Protein AF-X6DHF6-F1 (afdb_monomer_lite)

Secondary structure (DSSP, 8-state):
----PPP-----------------PPPEEEEEEES-GGGSPTTHHHHHHHHHHHHSTTEEEEEEE-TT-S-S-HHHHHHHHHHHH-BGGGTBEEE-----TTSTHHIIIIIHHHHHHTT--SEETTEE-TTSHHHHHHHHHHHHHHHTT-BPS-TTT--HHHHHHHHHTTSEEE----GGGHHHHHHH-TT------PPP--TT--SPPEEE---------TT-S-HHHHHHHHHHHHSHHHHHHHHHHHT---SSTT---THHHH-HHHHHHHHHHHHSEEE-TTTT-TTHHHHHHHHHHHHHHHHTTSS-HHHHHHHHHHHHTTT-

Structure (mmCIF, N/CA/C/O backbone):
data_AF-X6DHF6-F1
#
_entry.id   AF-X6DHF6-F1
#
loop_
_atom_site.group_PDB
_atom_site.id
_atom_site.type_symbol
_atom_site.label_atom_id
_atom_site.label_alt_id
_atom_site.label_comp_id
_atom_site.label_asym_id
_atom_site.label_entity_id
_atom_site.label_seq_id
_atom_site.pdbx_PDB_ins_code
_atom_site.Cartn_x
_atom_site.Cartn_y
_atom_site.Cartn_z
_atom_site.occupancy
_atom_site.B_iso_or_equiv
_atom_site.auth_seq_id
_atom_site.auth_comp_id
_atom_site.auth_asym_id
_atom_site.auth_atom_id
_atom_site.pdbx_PDB_model_num
ATOM 1 N N . MET A 1 1 ? -30.923 -8.246 15.933 1.00 28.72 1 MET A N 1
ATOM 2 C CA . MET A 1 1 ? -31.623 -7.415 16.933 1.00 28.72 1 MET A CA 1
ATOM 3 C C . MET A 1 1 ? -30.832 -7.512 18.223 1.00 28.72 1 MET A C 1
ATOM 5 O O . MET A 1 1 ? -30.847 -8.551 18.868 1.00 28.72 1 MET A O 1
ATOM 9 N N . THR A 1 2 ? -30.045 -6.488 18.530 1.00 22.44 2 THR A N 1
ATOM 10 C CA . THR A 1 2 ? -29.157 -6.488 19.696 1.00 22.44 2 THR A CA 1
ATOM 11 C C . THR A 1 2 ? -29.165 -5.074 20.250 1.00 22.44 2 THR A C 1
ATOM 13 O O . THR A 1 2 ? -28.447 -4.207 19.767 1.00 22.44 2 THR A O 1
ATOM 16 N N . PHE A 1 3 ? -30.026 -4.826 21.233 1.00 25.19 3 PHE A N 1
ATOM 17 C CA . PHE A 1 3 ? -29.983 -3.599 22.018 1.00 25.19 3 PHE A CA 1
ATOM 18 C C . PHE A 1 3 ? -28.955 -3.802 23.130 1.00 25.19 3 PHE A C 1
ATOM 20 O O . PHE A 1 3 ? -29.113 -4.683 23.975 1.00 25.19 3 PHE A O 1
ATOM 27 N N . ARG A 1 4 ? -27.870 -3.022 23.120 1.00 28.45 4 ARG A N 1
ATOM 28 C CA . ARG A 1 4 ? -26.942 -2.950 24.254 1.00 28.45 4 ARG A CA 1
ATOM 29 C C . ARG A 1 4 ? -27.304 -1.735 25.097 1.00 28.45 4 ARG A C 1
ATOM 31 O O . ARG A 1 4 ? -26.947 -0.617 24.754 1.00 28.45 4 ARG A O 1
ATOM 38 N N . ILE A 1 5 ? -27.977 -1.985 26.215 1.00 32.28 5 ILE A N 1
ATOM 39 C CA . ILE A 1 5 ? -28.115 -1.037 27.323 1.00 32.28 5 ILE A CA 1
ATOM 40 C C . ILE A 1 5 ? -27.066 -1.435 28.372 1.00 32.28 5 ILE A C 1
ATOM 42 O O . ILE A 1 5 ? -26.983 -2.607 28.744 1.00 32.28 5 ILE A O 1
ATOM 46 N N . ARG A 1 6 ? -26.232 -0.489 28.824 1.00 31.59 6 ARG A N 1
ATOM 47 C CA . ARG A 1 6 ? -25.371 -0.678 30.009 1.00 31.59 6 ARG A CA 1
ATOM 48 C C . ARG A 1 6 ? -26.156 -0.310 31.282 1.00 31.59 6 ARG A C 1
ATOM 50 O O . ARG A 1 6 ? -27.032 0.545 31.211 1.00 31.59 6 ARG A O 1
ATOM 57 N N . PRO A 1 7 ? -25.904 -0.987 32.415 1.00 33.78 7 PRO A N 1
ATOM 58 C CA . PRO A 1 7 ? -26.937 -1.283 33.401 1.00 33.78 7 PRO A CA 1
ATOM 59 C C . PRO A 1 7 ? -27.062 -0.218 34.493 1.00 33.78 7 PRO A C 1
ATOM 61 O O . PRO A 1 7 ? -26.063 0.292 34.991 1.00 33.78 7 PRO A O 1
ATOM 64 N N . ALA A 1 8 ? -28.287 -0.022 34.973 1.00 32.06 8 ALA A N 1
ATOM 65 C CA . ALA A 1 8 ? -28.546 0.252 36.379 1.00 32.06 8 ALA A CA 1
ATOM 66 C C . ALA A 1 8 ? -29.714 -0.641 36.817 1.00 32.06 8 ALA A C 1
ATOM 68 O O . ALA A 1 8 ? -30.762 -0.684 36.174 1.00 32.06 8 ALA A O 1
ATOM 69 N N . MET A 1 9 ? -29.489 -1.427 37.868 1.00 33.78 9 MET A N 1
ATOM 70 C CA . MET A 1 9 ? -30.502 -2.267 38.499 1.00 33.78 9 MET A CA 1
ATOM 71 C C . MET A 1 9 ? -31.688 -1.420 38.974 1.00 33.78 9 MET A C 1
ATOM 73 O O . MET A 1 9 ? -31.488 -0.556 39.820 1.00 33.78 9 MET A O 1
ATOM 77 N N . LEU A 1 10 ? -32.911 -1.764 38.562 1.00 28.22 10 LEU A N 1
ATOM 78 C CA . LEU A 1 10 ? -34.018 -1.986 39.499 1.00 28.22 10 LEU A CA 1
ATOM 79 C C . LEU A 1 10 ? -35.179 -2.721 38.816 1.00 28.22 10 LEU A C 1
ATOM 81 O O . LEU A 1 10 ? -35.594 -2.395 37.709 1.00 28.22 10 LEU A O 1
ATOM 85 N N . LYS A 1 11 ? -35.686 -3.747 39.503 1.00 31.69 11 LYS A N 1
ATOM 86 C CA . LYS A 1 11 ? -36.910 -4.480 39.166 1.00 31.69 11 LYS A CA 1
ATOM 87 C C . LYS A 1 11 ? -38.127 -3.582 39.425 1.00 31.69 11 LYS A C 1
ATOM 89 O O . LYS A 1 11 ? -38.138 -2.925 40.458 1.00 31.69 11 LYS A O 1
ATOM 94 N N . ILE A 1 12 ? -39.149 -3.646 38.564 1.00 30.19 12 ILE A N 1
ATOM 95 C CA . ILE A 1 12 ? -40.587 -3.846 38.873 1.00 30.19 12 ILE A CA 1
ATOM 96 C C . ILE A 1 12 ? -41.404 -3.654 37.583 1.00 30.19 12 ILE A C 1
ATOM 98 O O . ILE A 1 12 ? -41.144 -2.757 36.786 1.00 30.19 12 ILE A O 1
ATOM 102 N N . ALA A 1 13 ? -42.383 -4.536 37.387 1.00 30.22 13 ALA A N 1
ATOM 103 C CA . ALA A 1 13 ? -43.373 -4.485 36.322 1.00 30.22 13 ALA A CA 1
ATOM 104 C C . ALA A 1 13 ? -44.681 -3.814 36.794 1.00 30.22 13 ALA A C 1
ATOM 106 O O . ALA A 1 13 ? -45.085 -4.002 37.938 1.00 30.22 13 ALA A O 1
ATOM 107 N N . ALA A 1 14 ? -45.353 -3.175 35.828 1.00 28.00 14 ALA A N 1
ATOM 108 C CA . ALA A 1 14 ? -46.786 -2.862 35.709 1.00 28.00 14 ALA A CA 1
ATOM 109 C C . ALA A 1 14 ? -47.406 -1.598 36.373 1.00 28.00 14 ALA A C 1
ATOM 111 O O . ALA A 1 14 ? -47.419 -1.433 37.584 1.00 28.00 14 ALA A O 1
ATOM 112 N N . ALA A 1 15 ? -48.067 -0.834 35.482 1.00 28.59 15 ALA A N 1
ATOM 113 C CA . ALA A 1 15 ? -49.323 -0.065 35.591 1.00 28.59 15 ALA A CA 1
ATOM 114 C C . ALA A 1 15 ? -49.400 1.289 36.351 1.00 28.59 15 ALA A C 1
ATOM 116 O O . ALA A 1 15 ? -49.559 1.346 37.561 1.00 28.59 15 ALA A O 1
ATOM 117 N N . ALA A 1 16 ? -49.422 2.362 35.541 1.00 31.27 16 ALA A N 1
ATOM 118 C CA . ALA A 1 16 ? -50.308 3.547 35.529 1.00 31.27 16 ALA A CA 1
ATOM 119 C C . ALA A 1 16 ? -50.762 4.237 36.845 1.00 31.27 16 ALA A C 1
ATOM 121 O O . ALA A 1 16 ? -51.565 3.687 37.587 1.00 31.27 16 ALA A O 1
ATOM 122 N N . TRP A 1 17 ? -50.401 5.518 37.029 1.00 30.48 17 TRP A N 1
ATOM 123 C CA . TRP A 1 17 ? -51.245 6.739 36.917 1.00 30.48 17 TRP A CA 1
ATOM 124 C C . TRP A 1 17 ? -50.411 7.986 37.307 1.00 30.48 17 TRP A C 1
ATOM 126 O O . TRP A 1 17 ? -49.418 7.881 38.019 1.00 30.48 17 TRP A O 1
ATOM 136 N N . LEU A 1 18 ? -50.788 9.150 36.764 1.00 43.41 18 LEU A N 1
ATOM 137 C CA . LEU A 1 18 ? -50.068 10.436 36.772 1.00 43.41 18 LEU A CA 1
ATOM 138 C C . LEU A 1 18 ? -49.684 10.984 38.163 1.00 43.41 18 LEU A C 1
ATOM 140 O O . LEU A 1 18 ? -50.512 10.955 39.067 1.00 43.41 18 LEU A O 1
ATOM 144 N N . LEU A 1 19 ? -48.530 11.666 38.253 1.00 32.69 19 LEU A N 1
ATOM 145 C CA . LEU A 1 19 ? -48.385 13.044 38.774 1.00 32.69 19 LEU A CA 1
ATOM 146 C C . LEU A 1 19 ? -46.947 13.560 38.573 1.00 32.69 19 LEU A C 1
ATOM 148 O O . LEU A 1 19 ? -45.988 12.798 38.574 1.00 32.69 19 LEU A O 1
ATOM 152 N N . GLY A 1 20 ? -46.841 14.862 38.308 1.00 37.84 20 GLY A N 1
ATOM 153 C CA . GLY A 1 20 ? -45.706 15.512 37.658 1.00 37.84 20 GLY A CA 1
ATOM 154 C C . GLY A 1 20 ? -44.376 15.533 38.414 1.00 37.84 20 GLY A C 1
ATOM 155 O O . GLY A 1 20 ? -44.318 15.650 39.632 1.00 37.84 20 GLY A O 1
ATOM 156 N N . ALA A 1 21 ? -43.303 15.555 37.626 1.00 33.94 21 ALA A N 1
ATOM 157 C CA . ALA A 1 21 ? -42.060 16.239 37.948 1.00 33.94 21 ALA A CA 1
ATOM 158 C C . ALA A 1 21 ? -41.386 16.635 36.626 1.00 33.94 21 ALA A C 1
ATOM 160 O O . ALA A 1 21 ? -40.940 15.791 35.852 1.00 33.94 21 ALA A O 1
ATOM 161 N N . THR A 1 22 ? -41.369 17.934 36.345 1.00 43.66 22 THR A N 1
ATOM 162 C CA . THR A 1 22 ? -40.642 18.549 35.235 1.00 43.66 22 THR A CA 1
ATOM 163 C C . THR A 1 22 ? -39.139 18.425 35.477 1.00 43.66 22 THR A C 1
ATOM 165 O O . THR A 1 22 ? -38.560 19.216 36.221 1.00 43.66 22 THR A O 1
ATOM 168 N N . GLY A 1 23 ? -38.506 17.435 34.854 1.00 40.59 23 GLY A N 1
ATOM 169 C CA . GLY A 1 23 ? -37.070 17.433 34.601 1.00 40.59 23 GLY A CA 1
ATOM 170 C C . GLY A 1 23 ? -36.851 17.787 33.138 1.00 40.59 23 GLY A C 1
ATOM 171 O O . GLY A 1 23 ? -37.347 17.077 32.267 1.00 40.59 23 GLY A O 1
ATOM 172 N N . ALA A 1 24 ? -36.152 18.885 32.855 1.00 44.66 24 ALA A N 1
ATOM 173 C CA . ALA A 1 24 ? -35.671 19.165 31.508 1.00 44.66 24 ALA A CA 1
ATOM 174 C C . ALA A 1 24 ? -34.702 18.039 31.109 1.00 44.66 24 ALA A C 1
ATOM 176 O O . ALA A 1 24 ? -33.562 18.002 31.572 1.00 44.66 24 ALA A O 1
ATOM 177 N N . MET A 1 25 ? -35.186 17.074 30.324 1.00 48.81 25 MET A N 1
ATOM 178 C CA . MET A 1 25 ? -34.340 16.062 29.701 1.00 48.81 25 MET A CA 1
ATOM 179 C C . MET A 1 25 ? -33.514 16.762 28.626 1.00 48.81 25 MET A C 1
ATOM 181 O O . MET A 1 25 ? -34.070 17.438 27.766 1.00 48.81 25 MET A O 1
ATOM 185 N N . ALA A 1 26 ? -32.190 16.656 28.714 1.00 59.97 26 ALA A N 1
ATOM 186 C CA . ALA A 1 26 ? -31.305 17.135 27.663 1.00 59.97 26 ALA A CA 1
ATOM 187 C C . ALA A 1 26 ? -31.652 16.420 26.347 1.00 59.97 26 ALA A C 1
ATOM 189 O O . ALA A 1 26 ? -31.814 15.195 26.345 1.00 59.97 26 ALA A O 1
ATOM 190 N N . ASP A 1 27 ? -31.763 17.179 25.254 1.00 74.88 27 ASP A N 1
ATOM 191 C CA . ASP A 1 27 ? -32.099 16.633 23.939 1.00 74.88 27 ASP A CA 1
ATOM 192 C C . ASP A 1 27 ? -31.136 15.491 23.576 1.00 74.88 27 ASP A C 1
ATOM 194 O O . ASP A 1 27 ? -29.923 15.676 23.458 1.00 74.88 27 ASP A O 1
ATOM 198 N N . THR A 1 28 ? -31.678 14.284 23.432 1.00 77.25 28 THR A N 1
ATOM 199 C CA . THR A 1 28 ? -30.925 13.061 23.148 1.00 77.25 28 THR A CA 1
ATOM 200 C C . THR A 1 28 ? -31.170 12.650 21.705 1.00 77.25 28 THR A C 1
ATOM 202 O O . THR A 1 28 ? -32.296 12.345 21.319 1.00 77.25 28 THR A O 1
ATOM 205 N N . THR A 1 29 ? -30.113 12.606 20.895 1.00 79.06 29 THR A N 1
ATOM 206 C CA . THR A 1 29 ? -30.202 12.122 19.510 1.00 79.06 29 THR A CA 1
ATOM 207 C C . THR A 1 29 ? -29.731 10.675 19.429 1.00 79.06 29 THR A C 1
ATOM 209 O O . THR A 1 29 ? -28.601 10.356 19.795 1.00 79.06 29 THR A O 1
A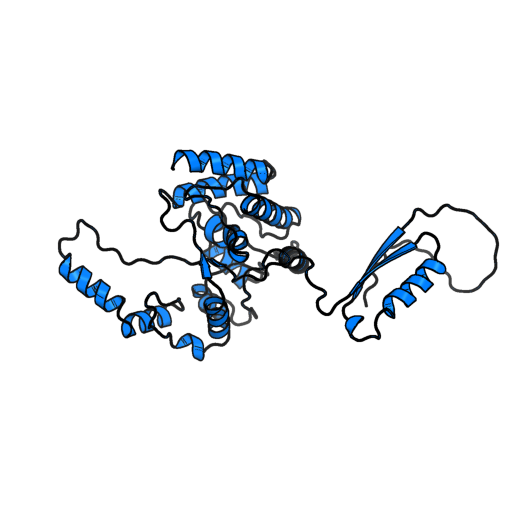TOM 212 N N . LEU A 1 30 ? -30.607 9.797 18.952 1.00 63.97 30 LEU A N 1
ATOM 213 C CA . LEU A 1 30 ? -30.350 8.389 18.699 1.00 63.97 30 LEU A CA 1
ATOM 214 C C . LEU A 1 30 ? -30.120 8.177 17.207 1.00 63.97 30 LEU A C 1
ATOM 216 O O . LEU A 1 30 ? -30.859 8.683 16.367 1.00 63.97 30 LEU A O 1
ATOM 220 N N . GLU A 1 31 ? -29.114 7.382 16.872 1.00 64.69 31 GLU A N 1
ATOM 221 C CA . GLU A 1 31 ? -28.889 6.951 15.501 1.00 64.69 31 GLU A CA 1
ATOM 222 C C . GLU A 1 31 ? -29.430 5.533 15.310 1.00 64.69 31 GLU A C 1
ATOM 224 O O . GLU A 1 31 ? -29.041 4.608 16.029 1.00 64.69 31 GLU A O 1
ATOM 229 N N . PHE A 1 32 ? -30.311 5.353 14.326 1.00 69.81 32 PHE A N 1
ATOM 230 C CA . PHE A 1 32 ? -30.898 4.058 14.004 1.00 69.81 32 PHE A CA 1
ATOM 231 C C . PHE A 1 32 ? -30.526 3.644 12.576 1.00 69.81 32 PHE A C 1
ATOM 233 O O . PHE A 1 32 ? -31.062 4.157 11.595 1.00 69.81 32 PHE A O 1
ATOM 240 N N . THR A 1 33 ? -29.574 2.710 12.477 1.00 61.25 33 THR A N 1
ATOM 241 C CA . THR A 1 33 ? -29.076 2.164 11.204 1.00 61.25 33 THR A CA 1
ATOM 242 C C . THR A 1 33 ? -29.749 0.835 10.875 1.00 61.25 33 THR A C 1
ATOM 244 O O . THR A 1 33 ? -29.726 -0.093 11.690 1.00 61.25 33 THR A O 1
ATOM 247 N N . GLN A 1 34 ? -30.297 0.718 9.665 1.00 64.31 34 GLN A N 1
ATOM 248 C CA . GLN A 1 34 ? -30.952 -0.498 9.180 1.00 64.31 34 GLN A CA 1
ATOM 249 C C . GLN A 1 34 ? -30.878 -0.612 7.638 1.00 64.31 34 GLN A C 1
ATOM 251 O O . GLN A 1 34 ? -30.541 0.355 6.961 1.00 64.31 34 GLN A O 1
ATOM 256 N N . TRP A 1 35 ? -31.142 -1.798 7.071 1.00 56.12 35 TRP A N 1
ATOM 257 C CA . TRP A 1 35 ? -30.927 -2.094 5.636 1.00 56.12 35 TRP A CA 1
ATOM 258 C C . TRP A 1 35 ? -32.203 -2.376 4.818 1.00 56.12 35 TRP A C 1
ATOM 260 O O . TRP A 1 35 ? -32.119 -2.561 3.609 1.00 56.12 35 TRP A O 1
ATOM 270 N N . TRP A 1 36 ? -33.369 -2.443 5.458 1.00 64.62 36 TRP A N 1
ATOM 271 C CA . TRP A 1 36 ? -34.632 -2.937 4.896 1.00 64.62 36 TRP A CA 1
ATOM 272 C C . TRP A 1 36 ? -35.655 -1.837 4.558 1.00 64.62 36 TRP A C 1
ATOM 274 O O . TRP A 1 36 ? -36.633 -2.124 3.882 1.00 64.62 36 TRP A O 1
ATOM 284 N N . GLU A 1 37 ? -35.449 -0.570 4.944 1.00 70.81 37 GLU A N 1
ATOM 285 C CA . GLU A 1 37 ? -36.335 0.540 4.513 1.00 70.81 37 GLU A CA 1
ATOM 286 C C . GLU A 1 37 ? -36.529 0.643 2.990 1.00 70.81 37 GLU A C 1
ATOM 288 O O . GLU A 1 37 ? -37.658 0.919 2.592 1.00 70.81 37 GLU A O 1
ATOM 293 N N . PRO A 1 38 ? -35.527 0.391 2.118 1.00 64.06 38 PRO A N 1
ATOM 294 C CA . PRO A 1 38 ? -35.753 0.391 0.668 1.00 64.06 38 PRO A CA 1
ATOM 295 C C . PRO A 1 38 ? -36.761 -0.655 0.178 1.00 64.06 38 PRO A C 1
ATOM 297 O O . PRO A 1 38 ? -37.242 -0.549 -0.946 1.00 64.06 38 PRO A O 1
ATOM 300 N N . GLU A 1 39 ? -37.062 -1.670 0.993 1.00 65.38 39 GLU A N 1
ATOM 301 C CA . GLU A 1 39 ? -38.072 -2.695 0.706 1.00 65.38 39 GLU A CA 1
ATOM 302 C C . GLU A 1 39 ? -39.486 -2.259 1.139 1.00 65.38 39 GLU A C 1
ATOM 304 O O . GLU A 1 39 ? -40.467 -2.945 0.848 1.00 65.38 39 GLU A O 1
ATOM 309 N N . LEU A 1 40 ? -39.615 -1.117 1.825 1.00 69.62 40 LEU A N 1
ATOM 310 C CA . LEU A 1 40 ? -40.883 -0.540 2.267 1.00 69.62 40 LEU A CA 1
ATOM 311 C C . LEU A 1 40 ? -41.372 0.551 1.300 1.00 69.62 40 LEU A C 1
ATOM 313 O O . LEU A 1 40 ? -40.579 1.141 0.563 1.00 69.62 40 LEU A O 1
ATOM 317 N N . PRO A 1 41 ? -42.668 0.914 1.343 1.00 85.19 41 PRO A N 1
ATOM 318 C CA . PRO A 1 41 ? -43.145 2.125 0.684 1.00 85.19 41 PRO A CA 1
ATOM 319 C C . PRO A 1 41 ? -42.374 3.361 1.174 1.00 85.19 41 PRO A C 1
ATOM 321 O O . PRO A 1 41 ? -42.149 3.525 2.378 1.00 85.19 41 PRO A O 1
ATOM 324 N N . ALA A 1 42 ? -41.988 4.237 0.243 1.00 75.50 42 ALA A N 1
ATOM 325 C CA . ALA A 1 42 ? -41.163 5.410 0.525 1.00 75.50 42 ALA A CA 1
ATOM 326 C C . ALA A 1 42 ? -41.722 6.256 1.686 1.00 75.50 42 ALA A C 1
ATOM 328 O O . ALA A 1 42 ? -42.906 6.587 1.709 1.00 75.50 42 ALA A O 1
ATOM 329 N N . GLY A 1 43 ? -40.861 6.604 2.649 1.00 78.88 43 GLY A N 1
ATOM 330 C CA . GLY A 1 43 ? -41.211 7.438 3.804 1.00 78.88 43 GLY A CA 1
ATOM 331 C C . GLY A 1 43 ? -41.872 6.703 4.976 1.00 78.88 43 GLY A C 1
ATOM 332 O O . GLY A 1 43 ? -42.057 7.309 6.029 1.00 78.88 43 GLY A O 1
ATOM 333 N N . SER A 1 44 ? -42.178 5.405 4.847 1.00 84.56 44 SER A N 1
ATOM 334 C CA . SER A 1 44 ? -42.851 4.643 5.913 1.00 84.56 44 SER A CA 1
ATOM 335 C C . SER A 1 44 ? -42.035 4.589 7.205 1.00 84.56 44 SER A C 1
ATOM 337 O O . SER A 1 44 ? -42.589 4.763 8.287 1.00 84.56 44 SER A O 1
ATOM 339 N N . LEU A 1 45 ? -40.715 4.373 7.121 1.00 82.19 45 LEU A N 1
ATOM 340 C CA . LEU A 1 45 ? -39.885 4.256 8.322 1.00 82.19 45 LEU A CA 1
ATOM 341 C C . LEU A 1 45 ? -39.677 5.612 9.008 1.00 82.19 45 LEU A C 1
ATOM 343 O O . LEU A 1 45 ? -39.689 5.678 10.237 1.00 82.19 45 LEU A O 1
ATOM 347 N N . ARG A 1 46 ? -39.557 6.696 8.229 1.00 90.81 46 ARG A N 1
ATOM 348 C CA . ARG A 1 46 ? -39.512 8.069 8.756 1.00 90.81 46 ARG A CA 1
ATOM 349 C C . ARG A 1 46 ? -40.780 8.425 9.517 1.00 90.81 46 ARG A C 1
ATOM 351 O O . ARG A 1 46 ? -40.665 8.883 10.646 1.00 90.81 46 ARG A O 1
ATOM 358 N N . ALA A 1 47 ? -41.953 8.114 8.968 1.00 88.56 47 ALA A N 1
ATOM 359 C CA . ALA A 1 47 ? -43.223 8.354 9.651 1.00 88.56 47 ALA A CA 1
ATOM 360 C C . ALA A 1 47 ? -43.298 7.635 11.013 1.00 88.56 47 ALA A C 1
ATOM 362 O O . ALA A 1 47 ? -43.672 8.241 12.011 1.00 88.56 47 ALA A O 1
ATOM 363 N N . ILE A 1 48 ? -42.846 6.377 11.087 1.00 89.62 48 ILE A N 1
ATOM 364 C CA . ILE A 1 48 ? -42.806 5.624 12.355 1.00 89.62 48 ILE A CA 1
ATOM 365 C C . ILE A 1 48 ? -41.867 6.295 13.373 1.00 89.62 48 ILE A C 1
ATOM 367 O O . ILE A 1 48 ? -42.161 6.317 14.569 1.00 89.62 48 ILE A O 1
ATOM 371 N N . MET A 1 49 ? -40.727 6.835 12.930 1.00 92.00 49 MET A N 1
ATOM 372 C CA . MET A 1 49 ? -39.822 7.560 13.826 1.00 92.00 49 MET A CA 1
ATOM 373 C C . MET A 1 49 ? -40.384 8.920 14.241 1.00 92.00 49 MET A C 1
ATOM 375 O O . MET A 1 49 ? -40.164 9.330 15.374 1.00 92.00 49 MET A O 1
ATOM 379 N N . ASP A 1 50 ? -41.128 9.602 13.373 1.00 90.75 50 ASP A N 1
ATOM 380 C CA . ASP A 1 50 ? -41.789 10.866 13.709 1.00 90.75 50 ASP A CA 1
ATOM 381 C C . ASP A 1 50 ? -42.852 10.664 14.794 1.00 90.75 50 ASP A C 1
ATOM 383 O O . ASP A 1 50 ? -42.882 11.419 15.767 1.00 90.75 50 ASP A O 1
ATOM 387 N N . ASP A 1 51 ? -43.651 9.597 14.695 1.00 90.25 51 ASP A N 1
ATOM 388 C CA . ASP A 1 51 ? -44.611 9.212 15.737 1.00 90.25 51 ASP A CA 1
ATOM 389 C C . ASP A 1 51 ? -43.904 8.913 17.068 1.00 90.25 51 ASP A C 1
ATOM 391 O O . ASP A 1 51 ? -44.359 9.321 18.142 1.00 90.25 51 ASP A O 1
ATOM 395 N N . PHE A 1 52 ? -42.755 8.233 17.007 1.00 90.12 52 PHE A N 1
ATOM 396 C CA . PHE A 1 52 ? -41.926 7.970 18.180 1.00 90.12 52 PHE A CA 1
ATOM 397 C C . PHE A 1 52 ? -41.376 9.262 18.801 1.00 90.12 52 PHE A C 1
ATOM 399 O O . PHE A 1 52 ? -41.473 9.435 20.014 1.00 90.12 52 PHE A O 1
ATOM 406 N N . GLU A 1 53 ? -40.828 10.180 18.005 1.00 92.19 53 GLU A N 1
ATOM 407 C CA . GLU A 1 53 ? -40.305 11.464 18.491 1.00 92.19 53 GLU A CA 1
ATOM 408 C C . GLU A 1 53 ? -41.414 12.352 19.073 1.00 92.19 53 GLU A C 1
ATOM 410 O O . GLU A 1 53 ? -41.211 13.010 20.093 1.00 92.19 53 GLU A O 1
ATOM 415 N N . ALA A 1 54 ? -42.607 12.342 18.473 1.00 90.31 54 ALA A N 1
ATOM 416 C CA . ALA A 1 54 ? -43.766 13.067 18.988 1.00 90.31 54 ALA A CA 1
ATOM 417 C C . ALA A 1 54 ? -44.235 12.512 20.343 1.00 90.31 54 ALA A C 1
ATOM 419 O O . ALA A 1 54 ? -44.599 13.277 21.239 1.00 90.31 54 ALA A O 1
ATOM 420 N N . ALA A 1 55 ? -44.190 11.188 20.515 1.00 90.62 55 ALA A N 1
ATOM 421 C CA . ALA A 1 55 ? -44.520 10.526 21.774 1.00 90.62 55 ALA A CA 1
ATOM 422 C C . ALA A 1 55 ? -43.424 10.664 22.848 1.00 90.62 55 ALA A C 1
ATOM 424 O O . ALA A 1 55 ? -43.700 10.440 24.028 1.00 90.62 55 ALA A O 1
ATOM 425 N N . ASN A 1 56 ? -42.198 11.038 22.465 1.00 89.31 56 ASN A N 1
ATOM 426 C CA . ASN A 1 56 ? -41.042 11.137 23.358 1.00 89.31 56 ASN A CA 1
ATOM 427 C C . ASN A 1 56 ? -40.336 12.501 23.213 1.00 89.31 56 ASN A C 1
ATOM 429 O O . ASN A 1 56 ? -39.254 12.580 22.622 1.00 89.31 56 ASN A O 1
ATOM 433 N N . PRO A 1 57 ? -40.915 13.586 23.772 1.00 87.62 57 PRO A N 1
ATOM 434 C CA . PRO A 1 57 ? -40.314 14.915 23.715 1.00 87.62 57 PRO A CA 1
ATOM 435 C C . PRO A 1 57 ? -38.884 14.924 24.275 1.00 87.62 57 PRO A C 1
ATOM 437 O O . PRO A 1 57 ? -38.636 14.417 25.369 1.00 87.62 57 PRO A O 1
ATOM 440 N N . GLY A 1 58 ? -37.950 15.508 23.521 1.00 85.62 58 GLY A N 1
ATOM 441 C CA . GLY A 1 58 ? -36.521 15.547 23.858 1.00 85.62 58 GLY A CA 1
ATOM 442 C C . GLY A 1 58 ? -35.698 14.379 23.303 1.00 85.62 58 GLY A C 1
ATOM 443 O O . GLY A 1 58 ? -34.495 14.321 23.544 1.00 85.62 58 GLY A O 1
ATOM 444 N N . ILE A 1 59 ? -36.301 13.452 22.547 1.00 84.38 59 ILE A N 1
ATOM 445 C CA . ILE A 1 59 ? -35.572 12.407 21.818 1.00 84.38 59 ILE A CA 1
ATOM 446 C C . ILE A 1 59 ? -35.729 12.627 20.314 1.00 84.38 59 ILE A C 1
ATOM 448 O O . ILE A 1 59 ? -36.837 12.814 19.814 1.00 84.38 59 ILE A O 1
ATOM 452 N N . LYS A 1 60 ? -34.609 12.593 19.590 1.00 87.81 60 LYS A N 1
ATOM 453 C CA . LYS A 1 60 ? -34.547 12.668 18.125 1.00 87.81 60 LYS A CA 1
ATOM 454 C C . LYS A 1 60 ? -33.941 11.405 17.547 1.00 87.81 60 LYS A C 1
ATOM 456 O O . LYS A 1 60 ? -33.015 10.859 18.138 1.00 87.81 60 LYS A O 1
ATOM 461 N N . VAL A 1 61 ? -34.444 10.936 16.407 1.00 79.50 61 VAL A N 1
ATOM 462 C CA . VAL A 1 61 ? -33.948 9.730 15.743 1.00 79.50 61 VAL A CA 1
ATOM 463 C C . VAL A 1 61 ? -33.457 10.063 14.343 1.00 79.50 61 VAL A C 1
ATOM 465 O O . VAL A 1 61 ? -34.231 10.396 13.447 1.00 79.50 61 VAL A O 1
ATOM 468 N N . THR A 1 62 ? -32.158 9.896 14.126 1.00 74.25 62 THR A N 1
ATOM 469 C CA . THR A 1 62 ? -31.559 9.940 12.791 1.00 74.25 62 THR A CA 1
ATOM 470 C C . THR A 1 62 ? -31.704 8.568 12.141 1.00 74.25 62 THR A C 1
ATOM 472 O O . THR A 1 62 ? -31.110 7.592 12.608 1.00 74.25 62 THR A O 1
ATOM 475 N N . LEU A 1 63 ? -32.494 8.490 11.066 1.00 67.88 63 LEU A N 1
ATOM 476 C CA . LEU A 1 63 ? -32.636 7.279 10.256 1.00 67.88 63 LEU A CA 1
ATOM 477 C C . LEU A 1 63 ? -31.514 7.171 9.234 1.00 67.88 63 LEU A C 1
ATOM 479 O O . LEU A 1 63 ? -31.259 8.110 8.482 1.00 67.88 63 LEU A O 1
ATOM 483 N N . VAL A 1 64 ? -30.883 6.001 9.190 1.00 60.88 64 VAL A N 1
ATOM 484 C CA . VAL A 1 64 ? -29.858 5.666 8.200 1.00 60.88 64 VAL A CA 1
ATOM 485 C C . VAL A 1 64 ? -30.282 4.401 7.470 1.00 60.88 64 VAL A C 1
ATOM 487 O O . VAL A 1 64 ? -30.358 3.325 8.074 1.00 60.88 64 VAL A O 1
ATOM 490 N N . SER A 1 65 ? -30.556 4.550 6.172 1.00 53.78 65 SER A N 1
ATOM 491 C CA . SER A 1 65 ? -31.369 3.593 5.432 1.00 53.78 65 SER A CA 1
ATOM 492 C C . SER A 1 65 ? -30.994 3.475 3.966 1.00 53.78 65 SER A C 1
ATOM 494 O O . SER A 1 65 ? -31.157 4.410 3.185 1.00 53.78 65 SER A O 1
ATOM 496 N N . GLY A 1 66 ? -30.550 2.284 3.577 1.00 48.38 66 GLY A N 1
ATOM 497 C CA . GLY A 1 66 ? -30.390 1.902 2.181 1.00 48.38 66 GLY A CA 1
ATOM 498 C C . GLY A 1 66 ? -29.756 0.528 2.015 1.00 48.38 66 GLY A C 1
ATOM 499 O O . GLY A 1 66 ? -29.409 -0.100 3.017 1.00 48.38 66 GLY A O 1
ATOM 500 N N . PRO A 1 67 ? -29.558 0.073 0.766 1.00 51.88 67 PRO A N 1
ATOM 501 C CA . PRO A 1 67 ? -29.259 -1.321 0.472 1.00 51.88 67 PRO A CA 1
ATOM 502 C C . PRO A 1 67 ? -28.004 -1.943 1.119 1.00 51.88 67 PRO A C 1
ATOM 504 O O . PRO A 1 67 ? -27.938 -3.161 1.177 1.00 51.88 67 PRO A O 1
ATOM 507 N N . TYR A 1 68 ? -27.005 -1.282 1.720 1.00 41.47 68 TYR A N 1
ATOM 508 C CA . TYR A 1 68 ? -26.055 -0.324 1.142 1.00 41.47 68 TYR A CA 1
ATOM 509 C C . TYR A 1 68 ? -26.569 1.061 0.715 1.00 41.47 68 TYR A C 1
ATOM 511 O O . TYR A 1 68 ? -26.398 1.440 -0.442 1.00 41.47 68 TYR A O 1
ATOM 519 N N . ALA A 1 69 ? -27.114 1.876 1.630 1.00 43.31 69 ALA A N 1
ATOM 520 C CA . ALA A 1 69 ? -27.087 3.335 1.432 1.00 43.31 69 ALA A CA 1
ATOM 521 C C . ALA A 1 69 ? -25.627 3.782 1.531 1.00 43.31 69 ALA A C 1
ATOM 523 O O . ALA A 1 69 ? -25.114 4.080 2.604 1.00 43.31 69 ALA A O 1
ATOM 524 N N . THR A 1 70 ? -24.949 3.659 0.393 1.00 43.78 70 THR A N 1
ATOM 525 C CA . THR A 1 70 ? -23.984 4.611 -0.150 1.00 43.78 70 THR A CA 1
ATOM 526 C C . THR A 1 70 ? -23.107 5.290 0.898 1.00 43.78 70 THR A C 1
ATOM 528 O O . THR A 1 70 ? -23.338 6.427 1.288 1.00 43.78 70 THR A O 1
ATOM 531 N N . THR A 1 71 ? -22.056 4.564 1.282 1.00 38.34 71 THR A N 1
ATOM 532 C CA . THR A 1 71 ? -20.795 5.131 1.772 1.00 38.34 71 THR A CA 1
ATOM 533 C C . THR A 1 71 ? -20.831 5.784 3.157 1.00 38.34 71 THR A C 1
ATOM 535 O O . THR A 1 71 ? -20.567 6.961 3.330 1.00 38.34 71 THR A O 1
ATOM 538 N N . ARG A 1 72 ? -20.966 4.960 4.201 1.00 41.09 72 ARG A N 1
ATOM 539 C CA . ARG A 1 72 ? -20.001 5.104 5.305 1.00 41.09 72 ARG A CA 1
ATOM 540 C C . ARG A 1 72 ? -18.687 4.562 4.771 1.00 41.09 72 ARG A C 1
ATOM 542 O O . ARG A 1 72 ? -18.694 3.430 4.291 1.00 41.09 72 ARG A O 1
ATOM 549 N N . ASP A 1 73 ? -17.651 5.399 4.731 1.00 59.97 73 ASP A N 1
ATOM 550 C CA . ASP A 1 73 ? -16.459 5.246 3.886 1.00 59.97 73 ASP A CA 1
ATOM 551 C C . ASP A 1 73 ? -16.013 3.796 3.740 1.00 59.97 73 ASP A C 1
ATOM 553 O O . ASP A 1 73 ? -15.944 3.065 4.719 1.00 59.97 73 ASP A O 1
ATOM 557 N N . GLN A 1 74 ? -15.618 3.369 2.547 1.00 61.09 74 GLN A N 1
ATOM 558 C CA . GLN A 1 74 ? -14.952 2.074 2.379 1.00 61.09 74 GLN A CA 1
ATOM 559 C C . GLN A 1 74 ? -13.735 1.937 3.336 1.00 61.09 74 GLN A C 1
ATOM 561 O O . GLN A 1 74 ? -13.450 0.853 3.841 1.00 61.09 74 GLN A O 1
ATOM 566 N N . ILE A 1 75 ? -13.127 3.076 3.679 1.00 68.81 75 ILE A N 1
ATOM 567 C CA . ILE A 1 75 ? -12.109 3.310 4.713 1.00 68.81 75 ILE A CA 1
ATOM 568 C C . ILE A 1 75 ? -12.659 3.162 6.158 1.00 68.81 75 ILE A C 1
ATOM 570 O O . ILE A 1 75 ? -12.066 2.489 6.997 1.00 68.81 75 ILE A O 1
ATOM 574 N N . SER A 1 76 ? -13.840 3.700 6.452 1.00 72.25 76 SER A N 1
ATOM 575 C CA . SER A 1 76 ? -14.533 3.621 7.750 1.00 72.25 76 SER A CA 1
ATOM 576 C C . SER A 1 76 ? -15.099 2.222 8.000 1.00 72.25 76 SER A C 1
ATOM 578 O O . SER A 1 76 ? -15.015 1.697 9.107 1.00 72.25 76 SER A O 1
ATOM 580 N N . VAL A 1 77 ? -15.608 1.561 6.960 1.00 82.12 77 VAL A N 1
ATOM 581 C CA . VAL A 1 77 ? -15.983 0.144 6.963 1.00 82.12 77 VAL A CA 1
ATOM 582 C C . VAL A 1 77 ? -14.759 -0.720 7.221 1.00 82.12 77 VAL A C 1
ATOM 584 O O . VAL A 1 77 ? -14.859 -1.664 8.002 1.00 82.12 77 VAL A O 1
ATOM 587 N N . PHE A 1 78 ? -13.610 -0.393 6.621 1.00 90.12 78 PHE A N 1
ATOM 588 C CA . PHE A 1 78 ? -12.360 -1.087 6.915 1.00 90.12 78 PHE A CA 1
ATOM 589 C C . PHE A 1 78 ? -11.970 -0.932 8.389 1.00 90.12 78 PHE A C 1
ATOM 591 O O . PHE A 1 78 ? -11.706 -1.938 9.040 1.00 90.12 78 PHE A O 1
ATOM 598 N N . LEU A 1 79 ? -12.013 0.282 8.953 1.00 87.31 79 LEU A N 1
ATOM 599 C CA . LEU A 1 79 ? -11.750 0.510 10.380 1.00 87.31 79 LEU A CA 1
ATOM 600 C C . LEU A 1 79 ? -12.709 -0.278 11.283 1.00 87.31 79 LEU A C 1
ATOM 602 O O . LEU A 1 79 ? -12.274 -0.932 12.230 1.00 87.31 79 LEU A O 1
ATOM 606 N N . GLU A 1 80 ? -14.009 -0.266 10.996 1.00 89.62 80 GLU A N 1
ATOM 607 C CA . GLU A 1 80 ? -14.993 -1.014 11.786 1.00 89.62 80 GLU A CA 1
ATOM 608 C C . GLU A 1 80 ? -14.834 -2.534 11.644 1.00 89.62 80 GLU A C 1
ATOM 610 O O . GLU A 1 80 ? -15.006 -3.272 12.620 1.00 89.62 80 GLU A O 1
ATOM 615 N N . ALA A 1 81 ? -14.472 -3.025 10.458 1.00 93.56 81 ALA A N 1
ATOM 616 C CA . ALA A 1 81 ? -14.112 -4.425 10.255 1.00 93.56 81 ALA A CA 1
ATOM 617 C C . ALA A 1 81 ? -12.846 -4.784 11.046 1.00 93.56 81 ALA A C 1
ATOM 619 O O . ALA A 1 81 ? -12.845 -5.780 11.771 1.00 93.56 81 ALA A O 1
ATOM 620 N N . ALA A 1 82 ? -11.817 -3.935 10.993 1.00 97.06 82 ALA A N 1
ATOM 621 C CA . ALA A 1 82 ? -10.569 -4.123 11.717 1.00 97.06 82 ALA A CA 1
ATOM 622 C C . ALA A 1 82 ? -10.811 -4.179 13.235 1.00 97.06 82 ALA A C 1
ATOM 624 O O . ALA A 1 82 ? -10.345 -5.103 13.902 1.00 97.06 82 ALA A O 1
ATOM 625 N N . LYS A 1 83 ? -11.629 -3.273 13.785 1.00 96.00 83 LYS A N 1
ATOM 626 C CA . LYS A 1 83 ? -12.040 -3.312 15.201 1.00 96.00 83 LYS A CA 1
ATOM 627 C C . LYS A 1 83 ? -12.740 -4.620 15.566 1.00 96.00 83 LYS A C 1
ATOM 629 O O . LYS A 1 83 ? -12.425 -5.207 16.595 1.00 96.00 83 LYS A O 1
ATOM 634 N N . LYS A 1 84 ? -13.670 -5.101 14.733 1.00 96.88 84 LYS A N 1
ATOM 635 C CA . LYS A 1 84 ? -14.400 -6.361 14.982 1.00 96.88 84 LYS A CA 1
ATOM 636 C C . LYS A 1 84 ? -13.499 -7.593 14.947 1.00 96.88 84 LYS A C 1
ATOM 638 O O . LYS A 1 84 ? -13.767 -8.540 15.677 1.00 96.88 84 LYS A O 1
ATOM 643 N N . MET A 1 85 ? -12.474 -7.578 14.100 1.00 96.88 85 MET A N 1
ATOM 644 C CA . MET A 1 85 ? -11.478 -8.647 13.980 1.00 96.88 85 MET A CA 1
ATOM 645 C C . MET A 1 85 ? -10.381 -8.566 15.053 1.00 96.88 85 MET A C 1
ATOM 647 O O . MET A 1 85 ? -9.593 -9.497 15.193 1.00 96.88 85 MET A O 1
ATOM 651 N N . THR A 1 86 ? -10.316 -7.469 15.813 1.00 98.50 86 THR A N 1
ATOM 652 C CA . THR A 1 86 ? -9.300 -7.275 16.847 1.00 98.50 86 THR A CA 1
ATOM 653 C C . THR A 1 86 ? -9.733 -7.918 18.164 1.00 98.50 86 THR A C 1
ATOM 655 O O . THR A 1 86 ? -10.700 -7.506 18.808 1.00 98.50 86 THR A O 1
ATOM 658 N N . HIS A 1 87 ? -8.952 -8.902 18.596 1.00 98.06 87 HIS A N 1
ATOM 659 C CA . HIS A 1 87 ? -9.008 -9.555 19.899 1.00 98.06 87 HIS A CA 1
ATOM 660 C C . HIS A 1 87 ? -7.594 -9.557 20.492 1.00 98.06 87 HIS A C 1
ATOM 662 O O . HIS A 1 87 ? -6.871 -10.554 20.434 1.00 98.06 87 HIS A O 1
ATOM 668 N N . ALA A 1 88 ? -7.171 -8.406 21.024 1.00 96.19 88 ALA A N 1
ATOM 669 C CA . ALA A 1 88 ? -5.808 -8.205 21.520 1.00 96.19 88 ALA A CA 1
ATOM 670 C C . ALA A 1 88 ? -5.429 -9.181 22.652 1.00 96.19 88 ALA A C 1
ATOM 672 O O . ALA A 1 88 ? -4.279 -9.600 22.745 1.00 96.19 88 ALA A O 1
ATOM 673 N N . ASP A 1 89 ? -6.402 -9.619 23.458 1.00 96.94 89 ASP A N 1
ATOM 674 C CA . ASP A 1 89 ? -6.241 -10.659 24.485 1.00 96.94 89 ASP A CA 1
ATOM 675 C C . ASP A 1 89 ? -5.839 -12.027 23.908 1.00 96.94 89 ASP A C 1
ATOM 677 O O . ASP A 1 89 ? -5.269 -12.860 24.612 1.00 96.94 89 ASP A O 1
ATOM 681 N N . LYS A 1 90 ? -6.102 -12.244 22.617 1.00 97.62 90 LYS A N 1
ATOM 682 C CA . LYS A 1 90 ? -5.757 -13.455 21.865 1.00 97.62 90 LYS A CA 1
ATOM 683 C C . LYS A 1 90 ? -4.633 -13.230 20.861 1.00 97.62 90 LYS A C 1
ATOM 685 O O . LYS A 1 90 ? -4.360 -14.127 20.068 1.00 97.62 90 LYS A O 1
ATOM 690 N N . ASN A 1 91 ? -3.988 -12.061 20.882 1.00 97.19 91 ASN A N 1
ATOM 691 C CA . ASN A 1 91 ? -2.977 -11.676 19.898 1.00 97.19 91 ASN A CA 1
ATOM 692 C C . ASN A 1 91 ? -3.510 -11.723 18.446 1.00 97.19 91 ASN A C 1
ATOM 694 O O . ASN A 1 91 ? -2.810 -12.170 17.537 1.00 97.19 91 ASN A O 1
ATOM 698 N N . GLN A 1 92 ? -4.766 -11.298 18.251 1.00 98.44 92 GLN A N 1
ATOM 699 C CA . GLN A 1 92 ? -5.421 -11.194 16.943 1.00 98.44 92 GLN A CA 1
ATOM 700 C C . GLN A 1 92 ? -5.793 -9.739 16.669 1.00 98.44 92 GLN A C 1
ATOM 702 O O . GLN A 1 92 ? -6.399 -9.079 17.515 1.00 98.44 92 GLN A O 1
ATOM 707 N N . TYR A 1 93 ? -5.448 -9.244 15.488 1.00 98.69 93 TYR A N 1
ATOM 708 C CA . TYR A 1 93 ? -5.588 -7.844 15.109 1.00 98.69 93 TYR A CA 1
ATOM 709 C C . TYR A 1 93 ? -6.309 -7.717 13.774 1.00 98.69 93 TYR A C 1
ATOM 711 O O . TYR A 1 93 ? -6.255 -8.601 12.920 1.00 98.69 93 TYR A O 1
ATOM 719 N N . GLY A 1 94 ? -7.013 -6.607 13.590 1.00 98.25 94 GLY A N 1
ATOM 720 C CA . GLY A 1 94 ? -7.786 -6.365 12.380 1.00 98.25 94 GLY A CA 1
ATOM 721 C C . GLY A 1 94 ? -6.940 -6.167 11.132 1.00 98.25 94 GLY A C 1
ATOM 722 O O . GLY A 1 94 ? -7.350 -6.579 10.051 1.00 98.25 94 GLY A O 1
ATOM 723 N N . TRP A 1 95 ? -5.764 -5.565 11.284 1.00 98.38 95 TRP A N 1
ATOM 724 C CA . TRP A 1 95 ? -4.851 -5.279 10.188 1.00 98.38 95 TRP A CA 1
ATOM 725 C C . TRP A 1 95 ? -3.395 -5.477 10.616 1.00 98.38 95 TRP A C 1
ATOM 727 O O . TRP A 1 95 ? -3.062 -5.467 11.801 1.00 98.38 95 TRP A O 1
ATOM 737 N N . VAL A 1 96 ? -2.520 -5.649 9.635 1.00 98.31 96 VAL A N 1
ATOM 738 C CA . VAL A 1 96 ? -1.077 -5.787 9.812 1.00 98.31 96 VAL A CA 1
ATOM 739 C C . VAL A 1 96 ? -0.375 -4.829 8.858 1.00 98.31 96 VAL A C 1
ATOM 741 O O . VAL A 1 96 ? -0.706 -4.767 7.677 1.00 98.31 96 VAL A O 1
ATOM 744 N N . LEU A 1 97 ? 0.584 -4.075 9.394 1.00 98.12 97 LEU A N 1
ATOM 745 C CA . LEU A 1 97 ? 1.326 -3.043 8.675 1.00 98.12 97 LEU A CA 1
ATOM 746 C C . LEU A 1 97 ? 2.839 -3.240 8.907 1.00 98.12 97 LEU A C 1
ATOM 748 O O . LEU A 1 97 ? 3.300 -3.096 10.046 1.00 98.12 97 LEU A O 1
ATOM 752 N N . PRO A 1 98 ? 3.613 -3.609 7.872 1.00 97.44 98 PRO A N 1
ATOM 753 C CA . PRO A 1 98 ? 5.060 -3.767 7.956 1.00 97.44 98 PRO A CA 1
ATOM 754 C C . PRO A 1 98 ? 5.764 -2.465 7.559 1.00 97.44 98 PRO A C 1
ATOM 756 O O . PRO A 1 98 ? 5.669 -2.065 6.410 1.00 97.44 98 PRO A O 1
ATOM 759 N N . LEU A 1 99 ? 6.483 -1.808 8.474 1.00 97.88 99 LEU A N 1
ATOM 760 C CA . LEU A 1 99 ? 7.275 -0.594 8.194 1.00 97.88 99 LEU A CA 1
ATOM 761 C C . LEU A 1 99 ? 8.755 -0.803 8.543 1.00 97.88 99 LEU A C 1
ATOM 763 O O . LEU A 1 99 ? 9.395 0.087 9.099 1.00 97.88 99 LEU A O 1
ATOM 767 N N . SER A 1 100 ? 9.298 -2.002 8.313 1.00 97.38 100 SER A N 1
ATOM 768 C CA . SER A 1 100 ? 10.709 -2.284 8.600 1.00 97.38 100 SER A CA 1
ATOM 769 C C . SER A 1 100 ? 11.650 -1.416 7.768 1.00 97.38 100 SER A C 1
ATOM 771 O O . SER A 1 100 ? 11.667 -1.504 6.544 1.00 97.38 100 SER A O 1
ATOM 773 N N . LEU A 1 101 ? 12.545 -0.682 8.435 1.00 96.38 101 LEU A N 1
ATOM 774 C CA . LEU A 1 101 ? 13.582 0.110 7.757 1.00 96.38 101 LEU A CA 1
ATOM 775 C C . LEU A 1 101 ? 14.651 -0.753 7.064 1.00 96.38 101 LEU A C 1
ATOM 777 O O . LEU A 1 101 ? 15.447 -0.233 6.289 1.00 96.38 101 LEU A O 1
ATOM 781 N N . GLN A 1 102 ? 14.699 -2.064 7.338 1.00 93.75 102 GLN A N 1
ATOM 782 C CA . GLN A 1 102 ? 15.589 -2.987 6.619 1.00 93.75 102 GLN A CA 1
ATOM 783 C C . GLN A 1 102 ? 15.077 -3.286 5.204 1.00 93.75 102 GLN A C 1
ATOM 785 O O . GLN A 1 102 ? 15.867 -3.579 4.310 1.00 93.75 102 GLN A O 1
ATOM 790 N N . THR A 1 103 ? 13.758 -3.221 5.012 1.00 91.75 103 THR A N 1
ATOM 791 C CA . THR A 1 103 ? 13.064 -3.457 3.742 1.00 91.75 103 THR A CA 1
ATOM 792 C C . THR A 1 103 ? 11.895 -2.469 3.646 1.00 91.75 103 THR A C 1
ATOM 794 O O . THR A 1 103 ? 10.758 -2.850 3.942 1.00 91.75 103 THR A O 1
ATOM 797 N N . PRO A 1 104 ? 12.145 -1.203 3.265 1.00 93.56 104 PRO A N 1
ATOM 798 C CA . PRO A 1 104 ? 11.205 -0.092 3.455 1.00 93.56 104 PRO A CA 1
ATOM 799 C C . PRO A 1 104 ? 10.048 -0.082 2.437 1.00 93.56 104 PRO A C 1
ATOM 801 O O . PRO A 1 104 ? 9.487 0.952 2.105 1.00 93.56 104 PRO A O 1
ATOM 804 N N . SER A 1 105 ? 9.659 -1.233 1.886 1.00 92.00 105 SER A N 1
ATOM 805 C CA . SER A 1 105 ? 8.564 -1.318 0.911 1.00 92.00 105 SER A CA 1
ATOM 806 C C . SER A 1 105 ? 7.176 -1.141 1.534 1.00 92.00 105 SER A C 1
ATOM 808 O O . SER A 1 105 ? 6.192 -1.119 0.801 1.00 92.00 105 SER A O 1
ATOM 810 N N . GLY A 1 106 ? 7.080 -1.031 2.862 1.00 95.06 106 GLY A N 1
ATOM 811 C CA . GLY A 1 106 ? 5.831 -0.875 3.606 1.00 95.06 106 GLY A CA 1
ATOM 812 C C . GLY A 1 106 ? 5.034 0.357 3.206 1.00 95.06 106 GLY A C 1
ATOM 813 O O . GLY A 1 106 ? 3.857 0.257 2.851 1.00 95.06 106 GLY A O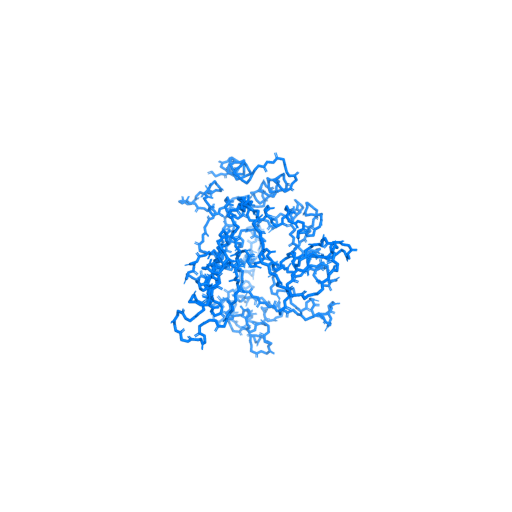 1
ATOM 814 N N . VAL A 1 107 ? 5.689 1.522 3.166 1.00 95.88 107 VAL A N 1
ATOM 815 C CA . VAL A 1 107 ? 5.054 2.743 2.657 1.00 95.88 107 VAL A CA 1
ATOM 816 C C . VAL A 1 107 ? 4.556 2.577 1.218 1.00 95.88 107 VAL A C 1
ATOM 818 O O . VAL A 1 107 ? 3.467 3.045 0.893 1.00 95.88 107 VAL A O 1
ATOM 821 N N . GLN A 1 108 ? 5.300 1.885 0.353 1.00 95.50 108 GLN A N 1
ATOM 822 C CA . GLN A 1 108 ? 4.894 1.657 -1.036 1.00 95.50 108 GLN A CA 1
ATOM 823 C C . GLN A 1 108 ? 3.687 0.713 -1.123 1.00 95.50 108 GLN A C 1
ATOM 825 O O . GLN A 1 108 ? 2.698 1.033 -1.778 1.00 95.50 108 GLN A O 1
ATOM 830 N N . ASN A 1 109 ? 3.781 -0.459 -0.498 1.00 94.56 109 ASN A N 1
ATOM 831 C CA . ASN A 1 109 ? 2.839 -1.556 -0.701 1.00 94.56 109 ASN A CA 1
ATOM 832 C C . ASN A 1 109 ? 1.588 -1.424 0.165 1.00 94.56 109 ASN A C 1
ATOM 834 O O . ASN A 1 109 ? 0.500 -1.756 -0.298 1.00 94.56 109 ASN A O 1
ATOM 838 N N . ASP A 1 110 ? 1.715 -0.951 1.401 1.00 96.12 110 ASP A N 1
ATOM 839 C CA . ASP A 1 110 ? 0.622 -0.961 2.373 1.00 96.12 110 ASP A CA 1
ATOM 840 C C . ASP A 1 110 ? 0.035 0.438 2.606 1.00 96.12 110 ASP A C 1
ATOM 842 O O . ASP A 1 110 ? -1.173 0.558 2.799 1.00 96.12 110 ASP A O 1
ATOM 846 N N . MET A 1 111 ? 0.840 1.508 2.544 1.00 96.94 111 MET A N 1
ATOM 847 C CA . MET A 1 111 ? 0.348 2.878 2.769 1.00 96.94 111 MET A CA 1
ATOM 848 C C . MET A 1 111 ? -0.115 3.562 1.475 1.00 96.94 111 MET A C 1
ATOM 850 O O . MET A 1 111 ? -1.285 3.924 1.353 1.00 96.94 111 MET A O 1
ATOM 854 N N . MET A 1 112 ? 0.755 3.704 0.471 1.00 97.31 112 MET A N 1
ATOM 855 C CA . MET A 1 112 ? 0.423 4.415 -0.775 1.00 97.31 112 MET A CA 1
ATOM 856 C C . MET A 1 112 ? -0.608 3.689 -1.640 1.00 97.31 112 MET A C 1
ATOM 858 O O . MET A 1 112 ? -1.313 4.325 -2.421 1.00 97.31 112 MET A O 1
ATOM 862 N N . SER A 1 113 ? -0.811 2.392 -1.420 1.00 95.88 113 SER A N 1
ATOM 863 C CA . SER A 1 113 ? -1.947 1.656 -1.980 1.00 95.88 113 SER A CA 1
ATOM 864 C C . SER A 1 113 ? -3.298 2.306 -1.681 1.00 95.88 113 SER A C 1
ATOM 866 O O . SER A 1 113 ? -4.172 2.278 -2.543 1.00 95.88 113 SER A O 1
ATOM 868 N N . TRP A 1 114 ? -3.474 2.934 -0.513 1.00 95.38 114 TRP A N 1
ATOM 869 C CA . TRP A 1 114 ? -4.704 3.663 -0.178 1.00 95.38 114 TRP A CA 1
ATOM 870 C C . TRP A 1 114 ? -4.882 4.936 -1.009 1.00 95.38 114 TRP A C 1
ATOM 872 O O . TRP A 1 114 ? -5.997 5.246 -1.430 1.00 95.38 114 TRP A O 1
ATOM 882 N N . VAL A 1 115 ? -3.782 5.639 -1.288 1.00 96.19 115 VAL A N 1
ATOM 883 C CA . VAL A 1 115 ? -3.762 6.835 -2.143 1.00 96.19 115 VAL A CA 1
ATOM 884 C C . VAL A 1 115 ? -4.112 6.435 -3.579 1.00 96.19 115 VAL A C 1
ATOM 886 O O . VAL A 1 115 ? -5.070 6.937 -4.175 1.00 96.19 115 VAL A O 1
ATOM 889 N N . TRP A 1 116 ? -3.400 5.447 -4.120 1.00 96.69 116 TRP A N 1
ATOM 890 C CA . TRP A 1 116 ? -3.569 5.023 -5.507 1.00 96.69 116 TRP A CA 1
ATOM 891 C C . TRP A 1 116 ? -4.900 4.319 -5.771 1.00 96.69 116 TRP A C 1
ATOM 893 O O . TRP A 1 116 ? -5.452 4.461 -6.862 1.00 96.69 116 TRP A O 1
ATOM 903 N N . ALA A 1 117 ? -5.469 3.611 -4.789 1.00 94.44 117 ALA A N 1
ATOM 904 C CA . ALA A 1 117 ? -6.772 2.958 -4.935 1.00 94.44 117 ALA A CA 1
ATOM 905 C C . ALA A 1 117 ? -7.849 3.923 -5.450 1.00 94.44 117 ALA A C 1
ATOM 907 O O . ALA A 1 117 ? -8.705 3.522 -6.239 1.00 94.44 117 ALA A O 1
ATOM 908 N N . SER A 1 118 ? -7.766 5.194 -5.051 1.00 92.62 118 SER A N 1
ATOM 909 C CA . SER A 1 118 ? -8.736 6.241 -5.379 1.00 92.62 118 SER A CA 1
ATOM 910 C C . SER A 1 118 ? -8.282 7.181 -6.497 1.00 92.62 118 SER A C 1
ATOM 912 O O . SER A 1 118 ? -8.760 8.312 -6.581 1.00 92.62 118 SER A O 1
ATOM 914 N N . GLY A 1 119 ? -7.342 6.769 -7.352 1.00 92.94 119 GLY A N 1
ATOM 915 C CA . GLY A 1 119 ? -6.879 7.633 -8.440 1.00 92.94 119 GLY A CA 1
ATOM 916 C C . GLY A 1 119 ? -6.021 8.814 -7.989 1.00 92.94 119 GLY A C 1
ATOM 917 O O . GLY A 1 119 ? -5.744 9.692 -8.803 1.00 92.94 119 GLY A O 1
ATOM 918 N N . GLN A 1 120 ? -5.665 8.887 -6.704 1.00 94.44 120 GLN A N 1
ATOM 919 C CA . GLN A 1 120 ? -4.890 9.989 -6.149 1.00 94.44 120 GLN A CA 1
ATOM 920 C C . GLN A 1 120 ? -3.390 9.710 -6.292 1.00 94.44 120 GLN A C 1
ATOM 922 O O . GLN A 1 120 ? -2.981 8.595 -6.619 1.00 94.44 120 GLN A O 1
ATOM 927 N N . SER A 1 121 ? -2.577 10.737 -6.058 1.00 96.25 121 SER A N 1
ATOM 928 C CA . SER A 1 121 ? -1.136 10.715 -6.294 1.00 96.25 121 SER A CA 1
ATOM 929 C C . SER A 1 121 ? -0.379 11.290 -5.101 1.00 96.25 121 SER A C 1
ATOM 931 O O . SER A 1 121 ? -0.888 12.180 -4.418 1.00 96.25 121 SER A O 1
ATOM 933 N N . MET A 1 122 ? 0.835 10.788 -4.877 1.00 96.88 122 MET A N 1
ATOM 934 C CA . MET A 1 122 ? 1.840 11.376 -3.984 1.00 96.88 122 MET A CA 1
ATOM 935 C C . MET A 1 122 ? 2.768 12.361 -4.724 1.00 96.88 122 MET A C 1
ATOM 937 O O . MET A 1 122 ? 3.748 12.844 -4.157 1.00 96.88 122 MET A O 1
ATOM 941 N N . MET A 1 123 ? 2.494 12.620 -6.008 1.00 96.06 123 MET A N 1
ATOM 942 C CA . MET A 1 123 ? 3.299 13.436 -6.911 1.00 96.06 123 MET A CA 1
ATOM 943 C C . MET A 1 123 ? 2.450 14.542 -7.552 1.00 96.06 123 MET A C 1
ATOM 945 O O . MET A 1 123 ? 1.306 14.331 -7.947 1.00 96.06 123 MET A O 1
ATOM 949 N N . ALA A 1 124 ? 3.050 15.709 -7.774 1.00 95.31 124 ALA A N 1
ATOM 950 C CA . ALA A 1 124 ? 2.471 16.788 -8.567 1.00 95.31 124 ALA A CA 1
ATOM 951 C C . ALA A 1 124 ? 3.534 17.389 -9.493 1.00 95.31 124 ALA A C 1
ATOM 953 O O . ALA A 1 124 ? 4.639 17.726 -9.070 1.00 95.31 124 ALA A O 1
ATOM 954 N N . ASN A 1 125 ? 3.210 17.536 -10.783 1.00 91.44 125 ASN A N 1
ATOM 955 C CA . ASN A 1 125 ? 4.102 18.135 -11.788 1.00 91.44 125 ASN A CA 1
ATOM 956 C C . ASN A 1 125 ? 5.515 17.505 -11.826 1.00 91.44 125 ASN A C 1
ATOM 958 O O . ASN A 1 125 ? 6.514 18.206 -11.984 1.00 91.44 125 ASN A O 1
ATOM 962 N N . GLY A 1 126 ? 5.599 16.180 -11.652 1.00 90.00 126 GLY A N 1
ATOM 963 C CA . GLY A 1 126 ? 6.862 15.431 -11.654 1.00 90.00 126 GLY A CA 1
ATOM 964 C C . GLY A 1 126 ? 7.707 15.579 -10.384 1.00 90.00 126 GLY A C 1
ATOM 965 O O . GLY A 1 126 ? 8.854 15.140 -10.372 1.00 90.00 126 GLY A O 1
ATOM 966 N N . LYS A 1 127 ? 7.164 16.188 -9.3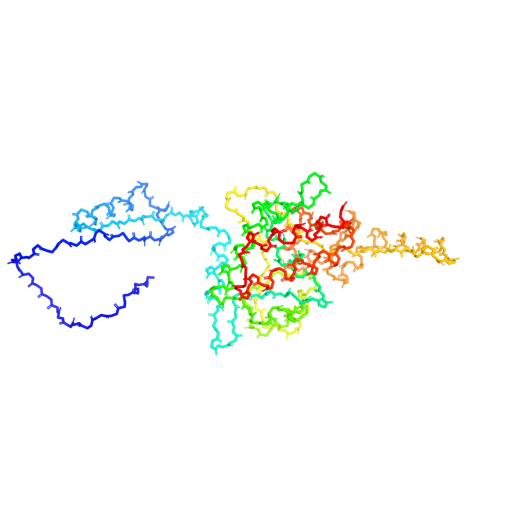24 1.00 94.00 127 LYS A N 1
ATOM 967 C CA . LYS A 1 127 ? 7.823 16.365 -8.025 1.00 94.00 127 LYS A CA 1
ATOM 968 C C . LYS A 1 127 ? 6.991 15.750 -6.896 1.00 94.00 127 LYS A C 1
ATOM 970 O O . LYS A 1 127 ? 5.789 15.571 -7.085 1.00 94.00 127 LYS A O 1
ATOM 975 N N . PRO A 1 128 ? 7.604 15.437 -5.744 1.00 96.25 128 PRO A N 1
ATOM 976 C CA . PRO A 1 128 ? 6.874 15.003 -4.556 1.00 96.25 128 PRO A CA 1
ATOM 977 C C . PRO A 1 128 ? 5.806 16.017 -4.135 1.00 96.25 128 PRO A C 1
ATOM 979 O O . PRO A 1 128 ? 6.075 17.220 -4.126 1.00 96.25 128 PRO A O 1
ATOM 982 N N . ASP A 1 129 ? 4.629 15.524 -3.760 1.00 97.62 129 ASP A N 1
ATOM 983 C CA . ASP A 1 129 ? 3.522 16.292 -3.176 1.00 97.62 129 ASP A CA 1
ATOM 984 C C . ASP A 1 129 ? 2.958 15.565 -1.944 1.00 97.62 129 ASP A C 1
ATOM 986 O O . ASP A 1 129 ? 1.799 15.156 -1.883 1.00 97.62 129 ASP A O 1
ATOM 990 N N . LEU A 1 130 ? 3.823 15.341 -0.953 1.00 98.25 130 LEU A N 1
ATOM 991 C CA . LEU A 1 130 ? 3.480 14.593 0.258 1.00 98.25 130 LEU A CA 1
ATOM 992 C C . LEU A 1 130 ? 2.662 15.413 1.259 1.00 98.25 130 LEU A C 1
ATOM 994 O O . LEU A 1 130 ? 1.971 14.835 2.090 1.00 98.25 130 LEU A O 1
ATOM 998 N N . GLU A 1 131 ? 2.720 16.744 1.185 1.00 97.62 131 GLU A N 1
ATOM 999 C CA . GLU A 1 131 ? 1.868 17.644 1.979 1.00 97.62 131 GLU A CA 1
ATOM 1000 C C . GLU A 1 131 ? 0.442 17.747 1.413 1.00 97.62 131 GLU A C 1
ATOM 1002 O O . GLU A 1 131 ? -0.457 18.275 2.071 1.00 97.62 131 GLU A O 1
ATOM 1007 N N . GLY A 1 132 ? 0.220 17.228 0.202 1.00 92.88 132 GLY A N 1
ATOM 1008 C CA . GLY A 1 132 ? -1.083 17.186 -0.436 1.00 92.88 132 GLY A CA 1
ATOM 1009 C C . GLY A 1 132 ? -2.107 16.382 0.370 1.00 92.88 132 GLY A C 1
ATOM 1010 O O . GLY A 1 132 ? -1.798 15.372 1.012 1.00 92.88 132 GLY A O 1
ATOM 1011 N N . LYS A 1 133 ? -3.376 16.803 0.271 1.00 89.44 133 LYS A N 1
ATOM 1012 C CA . LYS A 1 133 ? -4.516 16.164 0.952 1.00 89.44 133 LYS A CA 1
ATOM 1013 C C . LYS A 1 133 ? -4.535 14.628 0.822 1.00 89.44 133 LYS A C 1
ATOM 1015 O O . LYS A 1 133 ? -4.785 13.991 1.838 1.00 89.44 133 LYS A O 1
ATOM 1020 N N . PRO A 1 134 ? -4.250 14.009 -0.345 1.00 93.62 134 PRO A N 1
ATOM 1021 C CA . PRO A 1 134 ? -4.268 12.549 -0.461 1.00 93.62 134 PRO A CA 1
ATOM 1022 C C . PRO A 1 134 ? -3.341 11.823 0.520 1.00 93.62 134 PRO A C 1
ATOM 1024 O O . PRO A 1 134 ? -3.738 10.843 1.148 1.00 93.62 134 PRO A O 1
ATOM 1027 N N . VAL A 1 135 ? -2.110 12.315 0.680 1.00 97.50 135 VAL A N 1
ATOM 1028 C CA . VAL A 1 135 ? -1.112 11.687 1.553 1.00 97.50 135 VAL A CA 1
ATOM 1029 C C . VAL A 1 135 ? -1.434 11.963 3.022 1.00 97.50 135 VAL A C 1
ATOM 1031 O O . VAL A 1 135 ? -1.364 11.047 3.842 1.00 97.50 135 VAL A O 1
ATOM 1034 N N . VAL A 1 136 ? -1.864 13.184 3.354 1.00 95.25 136 VAL A N 1
ATOM 1035 C CA . VAL A 1 136 ? -2.281 13.548 4.720 1.00 95.25 136 VAL A CA 1
ATOM 1036 C C . VAL A 1 136 ? -3.523 12.765 5.165 1.00 95.25 136 VAL A C 1
ATOM 1038 O O . VAL A 1 136 ? -3.553 12.260 6.289 1.00 95.25 136 VAL A O 1
ATOM 1041 N N . ASP A 1 137 ? -4.525 12.602 4.296 1.00 91.19 137 ASP A N 1
ATOM 1042 C CA . ASP A 1 137 ? -5.722 11.797 4.575 1.00 91.19 137 ASP A CA 1
ATOM 1043 C C . ASP A 1 137 ? -5.349 10.330 4.834 1.00 91.19 137 ASP A C 1
ATOM 1045 O O . ASP A 1 137 ? -5.830 9.723 5.793 1.00 91.19 137 ASP A O 1
ATOM 1049 N N . MET A 1 138 ? -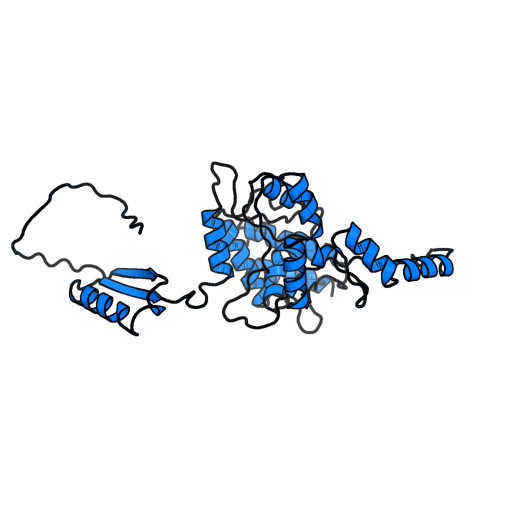4.462 9.762 4.009 1.00 96.31 138 MET A N 1
ATOM 1050 C CA . MET A 1 138 ? -3.974 8.394 4.191 1.00 96.31 138 MET A CA 1
ATOM 1051 C C . MET A 1 138 ? -3.240 8.236 5.530 1.00 96.31 138 MET A C 1
ATOM 1053 O O . MET A 1 138 ? -3.542 7.311 6.285 1.00 96.31 138 MET A O 1
ATOM 1057 N N . LEU A 1 139 ? -2.329 9.154 5.869 1.00 98.00 139 LEU A N 1
ATOM 1058 C CA . LEU A 1 139 ? -1.618 9.145 7.152 1.00 98.00 139 LEU A CA 1
ATOM 1059 C C . LEU A 1 139 ? -2.590 9.251 8.334 1.00 98.00 139 LEU A C 1
ATOM 1061 O O . LEU A 1 139 ? -2.462 8.513 9.313 1.00 98.00 139 LEU A O 1
ATOM 1065 N N . THR A 1 140 ? -3.598 10.117 8.218 1.00 94.75 140 THR A N 1
ATOM 1066 C CA . THR A 1 140 ? -4.668 10.282 9.213 1.00 94.75 140 THR A CA 1
ATOM 1067 C C . THR A 1 140 ? -5.462 8.992 9.394 1.00 94.75 140 THR A C 1
ATOM 1069 O O . THR A 1 140 ? -5.721 8.567 10.522 1.00 94.75 140 THR A O 1
ATOM 1072 N N . PHE A 1 141 ? -5.805 8.320 8.297 1.00 94.19 141 PHE A N 1
ATOM 1073 C CA . PHE A 1 141 ? -6.511 7.049 8.344 1.00 94.19 141 PHE A CA 1
ATOM 1074 C C . PHE A 1 141 ? -5.674 5.939 8.994 1.00 94.19 141 PHE A C 1
ATOM 1076 O O . PHE A 1 141 ? -6.153 5.274 9.917 1.00 94.19 141 PHE A O 1
ATOM 1083 N N . VAL A 1 142 ? -4.417 5.770 8.581 1.00 96.88 142 VAL A N 1
ATOM 1084 C CA . VAL A 1 142 ? -3.505 4.775 9.168 1.00 96.88 142 VAL A CA 1
ATOM 1085 C C . VAL A 1 142 ? -3.291 5.050 10.660 1.00 96.88 142 VAL A C 1
ATOM 1087 O O . VAL A 1 142 ? -3.345 4.124 11.474 1.00 96.88 142 VAL A O 1
ATOM 1090 N N . LYS A 1 143 ? -3.156 6.324 11.049 1.00 95.25 143 LYS A N 1
ATOM 1091 C CA . LYS A 1 143 ? -3.128 6.725 12.458 1.00 95.25 143 LYS A CA 1
ATOM 1092 C C . LYS A 1 143 ? -4.411 6.329 13.195 1.00 95.25 143 LYS A C 1
ATOM 1094 O O . LYS A 1 143 ? -4.317 5.794 14.294 1.00 95.25 143 LYS A O 1
ATOM 1099 N N . SER A 1 144 ? -5.591 6.510 12.598 1.00 94.19 144 SER A N 1
ATOM 1100 C CA . SER A 1 144 ? -6.864 6.118 13.227 1.00 94.19 144 SER A CA 1
ATOM 1101 C C . SER A 1 144 ? -6.965 4.607 13.496 1.00 94.19 144 SER A C 1
ATOM 1103 O O . SER A 1 144 ? -7.483 4.199 14.536 1.00 94.19 144 SER A O 1
ATOM 1105 N N . LEU A 1 145 ? -6.419 3.770 12.604 1.00 96.19 145 LEU A N 1
ATOM 1106 C CA . LEU A 1 145 ? -6.342 2.316 12.788 1.00 96.19 145 LEU A CA 1
ATOM 1107 C C . LEU A 1 145 ? -5.412 1.944 13.949 1.00 96.19 145 LEU A C 1
ATOM 1109 O O . LEU A 1 145 ? -5.750 1.070 14.757 1.00 96.19 145 LEU A O 1
ATOM 1113 N N . ASN A 1 146 ? -4.263 2.615 14.044 1.00 97.06 146 ASN A N 1
ATOM 1114 C CA . ASN A 1 146 ? -3.295 2.428 15.122 1.00 97.06 146 ASN A CA 1
ATOM 1115 C C . ASN A 1 146 ? -3.844 2.881 16.478 1.00 97.06 146 ASN A C 1
ATOM 1117 O O . ASN A 1 146 ? -3.792 2.121 17.441 1.00 97.06 146 ASN A O 1
ATOM 1121 N N . ASP A 1 147 ? -4.437 4.075 16.541 1.00 93.88 147 ASP A N 1
ATOM 1122 C CA . ASP A 1 147 ? -5.026 4.635 17.762 1.00 93.88 147 ASP A CA 1
ATOM 1123 C C . ASP A 1 147 ? -6.217 3.787 18.254 1.00 93.88 147 ASP A C 1
ATOM 1125 O O . ASP A 1 147 ? -6.459 3.676 19.455 1.00 93.88 147 ASP A O 1
ATOM 1129 N N . ALA A 1 148 ? -6.931 3.121 17.338 1.00 95.06 148 ALA A N 1
ATOM 1130 C CA . ALA A 1 148 ? -7.970 2.143 17.664 1.00 95.06 148 ALA A CA 1
ATOM 1131 C C . ALA A 1 148 ? -7.423 0.766 18.104 1.00 95.06 148 ALA A C 1
ATOM 1133 O O . ALA A 1 148 ? -8.213 -0.133 18.396 1.00 95.06 148 ALA A O 1
ATOM 1134 N N . GLY A 1 149 ? -6.098 0.576 18.135 1.00 97.62 149 GLY A N 1
ATOM 1135 C CA . GLY A 1 149 ? -5.443 -0.673 18.532 1.00 97.62 149 GLY A CA 1
ATOM 1136 C C . GLY A 1 149 ? -5.636 -1.824 17.543 1.00 97.62 149 GLY A C 1
ATOM 1137 O O . GLY A 1 149 ? -5.524 -2.984 17.931 1.00 97.62 149 GLY A O 1
ATOM 1138 N N . THR A 1 150 ? -5.968 -1.521 16.284 1.00 98.25 150 THR A N 1
ATOM 1139 C CA . THR A 1 150 ? -6.342 -2.541 15.287 1.00 98.25 150 THR A CA 1
ATOM 1140 C C . THR A 1 150 ? -5.173 -3.073 14.464 1.00 98.25 150 THR A C 1
ATOM 1142 O O . THR A 1 150 ? -5.337 -4.080 13.777 1.00 98.25 150 THR A O 1
ATOM 1145 N N . ILE A 1 151 ? -4.010 -2.417 14.533 1.00 98.50 151 ILE A N 1
ATOM 1146 C CA . ILE A 1 151 ? -2.784 -2.825 13.840 1.00 98.50 151 ILE A CA 1
ATOM 1147 C C . ILE A 1 151 ? -1.978 -3.759 14.741 1.00 98.50 151 ILE A C 1
ATOM 1149 O O . ILE A 1 151 ? -1.770 -3.456 15.918 1.00 98.50 151 ILE A O 1
ATOM 1153 N N . SER A 1 152 ? -1.493 -4.872 14.193 1.00 98.19 152 SER A N 1
ATOM 1154 C CA . SER A 1 152 ? -0.630 -5.783 14.941 1.00 98.19 152 SER A CA 1
ATOM 1155 C C . SER A 1 152 ? 0.674 -5.097 15.414 1.00 98.19 152 SER A C 1
ATOM 1157 O O . SER A 1 152 ? 1.325 -4.377 14.643 1.00 98.19 152 SER A O 1
ATOM 1159 N N . PRO A 1 153 ? 1.100 -5.307 16.679 1.00 97.19 153 PRO A N 1
ATOM 1160 C CA . PRO A 1 153 ? 2.286 -4.671 17.254 1.00 97.19 153 PRO A CA 1
ATOM 1161 C C . PRO A 1 153 ? 3.584 -4.928 16.478 1.00 97.19 153 PRO A C 1
ATOM 1163 O O . PRO A 1 153 ? 3.704 -5.880 15.710 1.00 97.19 153 PRO A O 1
ATOM 1166 N N . GLY A 1 154 ? 4.605 -4.100 16.714 1.00 96.75 154 GLY A N 1
ATOM 1167 C CA . GLY A 1 154 ? 5.943 -4.300 16.141 1.00 96.75 154 GLY A CA 1
ATOM 1168 C C . GLY A 1 154 ? 6.072 -3.854 14.683 1.00 96.75 154 GLY A C 1
ATOM 1169 O O . GLY A 1 154 ? 6.807 -4.463 13.915 1.00 96.75 154 GLY A O 1
ATOM 1170 N N . ILE A 1 155 ? 5.336 -2.823 14.262 1.00 97.00 155 ILE A N 1
ATOM 1171 C CA . ILE A 1 155 ? 5.359 -2.313 12.878 1.00 97.00 155 ILE A CA 1
ATOM 1172 C C . ILE A 1 155 ? 6.771 -1.928 12.396 1.00 97.00 155 ILE A C 1
ATOM 1174 O O . ILE A 1 155 ? 7.117 -2.211 11.257 1.00 97.00 155 ILE A O 1
ATOM 1178 N N . ALA A 1 156 ? 7.611 -1.359 13.271 1.00 96.38 156 ALA A N 1
ATOM 1179 C CA . ALA A 1 156 ? 8.907 -0.773 12.909 1.00 96.38 156 ALA A CA 1
ATOM 1180 C C . ALA A 1 156 ? 9.989 -1.796 12.526 1.00 96.38 156 ALA A C 1
ATOM 1182 O O . ALA A 1 156 ? 10.998 -1.436 11.924 1.00 96.38 156 ALA A O 1
ATOM 1183 N N . THR A 1 157 ? 9.800 -3.065 12.890 1.00 95.75 157 THR A N 1
ATOM 1184 C CA . THR A 1 157 ? 10.712 -4.164 12.536 1.00 95.75 157 THR A CA 1
ATOM 1185 C C . THR A 1 157 ? 10.063 -5.177 11.605 1.00 95.75 157 THR A C 1
ATOM 1187 O O . THR A 1 157 ? 10.763 -6.038 11.086 1.00 95.75 157 THR A O 1
ATOM 1190 N N . LYS A 1 158 ? 8.744 -5.081 11.396 1.00 97.19 158 LYS A N 1
ATOM 1191 C CA . LYS A 1 158 ? 7.972 -6.074 10.656 1.00 97.19 158 LYS A CA 1
ATOM 1192 C C . LYS A 1 158 ? 8.201 -5.941 9.157 1.00 97.19 158 LYS A C 1
ATOM 1194 O O . LYS A 1 158 ? 8.029 -4.868 8.579 1.00 97.19 158 LYS A O 1
ATOM 1199 N N . THR A 1 159 ? 8.577 -7.054 8.553 1.00 95.69 159 THR A N 1
ATOM 1200 C CA . THR A 1 159 ? 8.807 -7.242 7.119 1.00 95.69 159 THR A CA 1
ATOM 1201 C C . THR A 1 159 ? 7.549 -7.743 6.408 1.00 95.69 159 THR A C 1
ATOM 1203 O O . THR A 1 159 ? 6.593 -8.207 7.036 1.00 95.69 159 THR A O 1
ATOM 1206 N N . GLU A 1 160 ? 7.564 -7.702 5.075 1.00 93.25 160 GLU A N 1
ATOM 1207 C CA . GLU A 1 160 ? 6.507 -8.275 4.231 1.00 93.25 160 GLU A CA 1
ATOM 1208 C C . GLU A 1 160 ? 6.256 -9.757 4.557 1.00 93.25 160 GLU A C 1
ATOM 1210 O O . GLU A 1 160 ? 5.117 -10.201 4.667 1.00 93.25 160 GLU A O 1
ATOM 1215 N N . GLN A 1 161 ? 7.322 -10.533 4.763 1.00 93.25 161 GLN A N 1
ATOM 1216 C CA . GLN A 1 161 ? 7.218 -11.958 5.064 1.00 93.25 161 GLN A CA 1
ATOM 1217 C C . GLN A 1 161 ? 6.587 -12.196 6.440 1.00 93.25 161 GLN A C 1
ATOM 1219 O O . GLN A 1 161 ? 5.742 -13.076 6.585 1.00 93.25 161 GLN A O 1
ATOM 1224 N N . GLU A 1 162 ? 6.945 -11.399 7.448 1.00 96.00 162 GLU A N 1
ATOM 1225 C CA . GLU A 1 162 ? 6.341 -11.499 8.782 1.00 96.00 162 GLU A CA 1
ATOM 1226 C C . GLU A 1 162 ? 4.862 -11.100 8.778 1.00 96.00 162 GLU A C 1
ATOM 1228 O O . GLU A 1 162 ? 4.068 -11.738 9.473 1.00 96.00 162 GLU A O 1
ATOM 1233 N N . LYS A 1 163 ? 4.470 -10.116 7.954 1.00 96.50 163 LYS A N 1
ATOM 1234 C CA . LYS A 1 163 ? 3.060 -9.786 7.694 1.00 96.50 163 LYS A CA 1
ATOM 1235 C C . LYS A 1 163 ? 2.281 -11.011 7.204 1.00 96.50 163 LYS A C 1
ATOM 1237 O O . LYS A 1 163 ? 1.238 -11.345 7.769 1.00 96.50 163 LYS A O 1
ATOM 1242 N N . VAL A 1 164 ? 2.797 -11.701 6.185 1.00 96.94 164 VAL A N 1
ATOM 1243 C CA . VAL A 1 164 ? 2.147 -12.898 5.621 1.00 96.94 164 VAL A CA 1
ATOM 1244 C C . VAL A 1 164 ? 2.057 -14.011 6.664 1.00 96.94 164 VAL A C 1
ATOM 1246 O O . VAL A 1 164 ? 1.017 -14.654 6.799 1.00 96.94 164 VAL A O 1
ATOM 1249 N N . GLU A 1 165 ? 3.117 -14.226 7.445 1.00 96.69 165 GLU A N 1
ATOM 1250 C CA . GLU A 1 165 ? 3.111 -15.227 8.515 1.00 96.69 165 GLU A CA 1
ATOM 1251 C C . GLU A 1 165 ? 2.126 -14.873 9.643 1.00 96.69 165 GLU A C 1
ATOM 1253 O O . GLU A 1 165 ? 1.519 -15.769 10.227 1.00 96.69 165 GLU A O 1
ATOM 1258 N N . GLU A 1 166 ? 1.899 -13.596 9.959 1.00 97.81 166 GLU A N 1
ATOM 1259 C CA . GLU A 1 166 ? 0.833 -13.194 10.887 1.00 97.81 166 GLU A CA 1
ATOM 1260 C C . GLU A 1 166 ? -0.560 -13.557 10.376 1.00 97.81 166 GLU A C 1
ATOM 1262 O O . GLU A 1 166 ? -1.349 -14.126 11.134 1.00 97.81 166 GLU A O 1
ATOM 1267 N N . PHE A 1 167 ? -0.843 -13.299 9.101 1.00 98.19 167 PHE A N 1
ATOM 1268 C CA . PHE A 1 167 ? -2.116 -13.668 8.482 1.00 98.19 167 PHE A CA 1
ATOM 1269 C C . PHE A 1 167 ? -2.320 -15.190 8.450 1.00 98.19 167 PHE A C 1
ATOM 1271 O O . PHE A 1 167 ? -3.365 -15.697 8.853 1.00 98.19 167 PHE A O 1
ATOM 1278 N N . VAL A 1 168 ? -1.287 -15.939 8.051 1.00 97.81 168 VAL A N 1
ATOM 1279 C CA . VAL A 1 168 ? -1.291 -17.413 8.021 1.00 97.81 168 VAL A CA 1
ATOM 1280 C C . VAL A 1 168 ? -1.596 -18.024 9.390 1.00 97.81 168 VAL A C 1
ATOM 1282 O O . VAL A 1 168 ? -2.241 -19.070 9.454 1.00 97.81 168 VAL A O 1
ATOM 1285 N N . ASN A 1 169 ? -1.137 -17.389 10.471 1.00 96.94 169 ASN A N 1
ATOM 1286 C CA . ASN A 1 169 ? -1.290 -17.872 11.844 1.00 96.94 169 ASN A CA 1
ATOM 1287 C C . ASN A 1 169 ? -2.513 -17.276 12.572 1.00 96.94 169 ASN A C 1
ATOM 1289 O O . ASN A 1 169 ? -2.517 -17.228 13.801 1.00 96.94 169 ASN A O 1
ATOM 1293 N N . ASP A 1 170 ? -3.526 -16.802 11.837 1.00 96.25 170 ASP A N 1
ATOM 1294 C CA . ASP A 1 170 ? -4.769 -16.234 12.385 1.00 96.25 170 ASP A CA 1
ATOM 1295 C C . ASP A 1 170 ? -4.547 -15.015 13.315 1.00 96.25 170 ASP A C 1
ATOM 1297 O O . ASP A 1 170 ? -5.383 -14.724 14.179 1.00 96.25 170 ASP A O 1
ATOM 1301 N N . ARG A 1 171 ? -3.416 -14.301 13.163 1.00 97.81 171 ARG A N 1
ATOM 1302 C CA . ARG A 1 171 ? -3.064 -13.109 13.966 1.00 97.81 171 ARG A CA 1
ATOM 1303 C C . ARG A 1 171 ? -3.477 -11.793 13.315 1.00 97.81 171 ARG A C 1
ATOM 1305 O O . ARG A 1 171 ? -3.581 -10.792 14.019 1.00 97.81 171 ARG A O 1
ATOM 1312 N N . ALA A 1 172 ? -3.731 -11.787 12.009 1.00 98.06 172 ALA A N 1
ATOM 1313 C CA . ALA A 1 172 ? -4.215 -10.623 11.275 1.00 98.06 172 ALA A CA 1
ATOM 1314 C C . ALA A 1 172 ? -5.461 -10.976 10.453 1.00 98.06 172 ALA A C 1
ATOM 1316 O O . ALA A 1 172 ? -5.454 -11.959 9.718 1.00 98.06 172 ALA A O 1
ATOM 1317 N N . GLY A 1 173 ? -6.525 -10.177 10.570 1.00 97.44 173 GLY A N 1
ATOM 1318 C CA . GLY A 1 173 ? -7.780 -10.388 9.840 1.00 97.44 173 GLY A CA 1
ATOM 1319 C C . GLY A 1 173 ? -7.758 -9.876 8.397 1.00 97.44 173 GLY A C 1
ATOM 1320 O O . GLY A 1 173 ? -8.430 -10.432 7.530 1.00 97.44 173 GLY A O 1
ATOM 1321 N N . MET A 1 174 ? -6.976 -8.830 8.124 1.00 97.81 174 MET A N 1
ATOM 1322 C CA . MET A 1 174 ? -6.810 -8.227 6.800 1.00 97.81 174 MET A CA 1
ATOM 1323 C C . MET A 1 174 ? -5.345 -7.852 6.569 1.00 97.81 174 MET A C 1
ATOM 1325 O O . MET A 1 174 ? -4.626 -7.524 7.511 1.00 97.81 174 MET A O 1
ATOM 1329 N N . MET A 1 175 ? -4.924 -7.844 5.306 1.00 96.69 175 MET A N 1
ATOM 1330 C CA . MET A 1 175 ? -3.627 -7.339 4.852 1.00 96.69 175 MET A CA 1
ATOM 1331 C C . MET A 1 175 ? -3.735 -6.855 3.403 1.00 96.69 175 MET A C 1
ATOM 1333 O O . MET A 1 175 ? -4.574 -7.355 2.651 1.00 96.69 175 MET A O 1
ATOM 1337 N N . ILE A 1 176 ? -2.893 -5.900 3.006 1.00 94.88 176 ILE A N 1
ATOM 1338 C CA . ILE A 1 176 ? -2.638 -5.632 1.586 1.00 94.88 176 ILE A CA 1
ATOM 1339 C C . ILE A 1 176 ? -1.485 -6.548 1.192 1.00 94.88 176 ILE A C 1
ATOM 1341 O O . ILE A 1 176 ? -0.483 -6.585 1.896 1.00 94.88 176 ILE A O 1
ATOM 1345 N N . ASP A 1 177 ? -1.632 -7.337 0.130 1.00 92.44 177 ASP A N 1
ATOM 1346 C CA . ASP A 1 177 ? -0.650 -8.377 -0.180 1.00 92.44 177 ASP A CA 1
ATOM 1347 C C . ASP A 1 177 ? -0.542 -8.687 -1.681 1.00 92.44 177 ASP A C 1
ATOM 1349 O O . ASP A 1 177 ? -1.423 -8.360 -2.482 1.00 92.44 177 ASP A O 1
ATOM 1353 N N . SER A 1 178 ? 0.557 -9.339 -2.057 1.00 86.75 178 SER A N 1
ATOM 1354 C CA . SER A 1 178 ? 0.837 -9.813 -3.409 1.00 86.75 178 SER A CA 1
ATOM 1355 C C . SER A 1 178 ? 0.139 -11.138 -3.712 1.00 86.75 178 SER A C 1
ATOM 1357 O O . SER A 1 178 ? 0.125 -12.072 -2.909 1.00 86.75 178 SER A O 1
ATOM 1359 N N . LEU A 1 179 ? -0.332 -11.296 -4.953 1.00 82.94 179 LEU A N 1
ATOM 1360 C CA . LEU A 1 179 ? -0.862 -12.576 -5.442 1.00 82.94 179 LEU A CA 1
ATOM 1361 C C . LEU A 1 179 ? 0.158 -13.717 -5.381 1.00 82.94 179 LEU A C 1
ATOM 1363 O O . LEU A 1 179 ? -0.235 -14.882 -5.288 1.00 82.94 179 LEU A O 1
ATOM 1367 N N . ALA A 1 180 ? 1.453 -13.391 -5.366 1.00 82.56 180 ALA A N 1
ATOM 1368 C CA . ALA A 1 180 ? 2.522 -14.369 -5.201 1.00 82.56 180 ALA A CA 1
ATOM 1369 C C . ALA A 1 180 ? 2.393 -15.167 -3.887 1.00 82.56 180 ALA A C 1
ATOM 1371 O O . ALA A 1 180 ? 2.826 -16.320 -3.823 1.00 82.56 180 ALA A O 1
ATOM 1372 N N . HIS A 1 181 ? 1.760 -14.599 -2.854 1.00 89.31 181 HIS A N 1
ATOM 1373 C CA . HIS A 1 181 ? 1.599 -15.250 -1.556 1.00 89.31 181 HIS A CA 1
ATOM 1374 C C . HIS A 1 181 ? 0.352 -16.140 -1.450 1.00 89.31 181 HIS A C 1
ATOM 1376 O O . HIS A 1 181 ? 0.304 -16.985 -0.560 1.00 89.31 181 HIS A O 1
ATOM 1382 N N . VAL A 1 182 ? -0.616 -16.075 -2.375 1.00 88.94 182 VAL A N 1
ATOM 1383 C CA . VAL A 1 182 ? -1.877 -16.855 -2.302 1.00 88.94 182 VAL A CA 1
ATOM 1384 C C . VAL A 1 182 ? -1.623 -18.358 -2.126 1.00 88.94 182 VAL A C 1
ATOM 1386 O O . VAL A 1 182 ? -2.210 -19.006 -1.256 1.00 88.94 182 VAL A O 1
ATOM 1389 N N . ASN A 1 183 ? -0.717 -18.929 -2.923 1.00 86.94 183 ASN A N 1
ATOM 1390 C CA . ASN A 1 183 ? -0.394 -20.356 -2.842 1.00 86.94 183 ASN A CA 1
ATOM 1391 C C . ASN A 1 183 ? 0.455 -20.699 -1.612 1.00 86.94 183 ASN A C 1
ATOM 1393 O O . ASN A 1 183 ? 0.299 -21.784 -1.048 1.00 86.94 183 ASN A O 1
ATOM 1397 N N . LEU A 1 184 ? 1.317 -19.779 -1.169 1.00 89.81 184 LEU A N 1
ATOM 1398 C CA . LEU A 1 184 ? 2.064 -19.925 0.079 1.00 89.81 184 LEU A CA 1
ATOM 1399 C C . LEU A 1 184 ? 1.099 -19.994 1.268 1.00 89.81 184 LEU A C 1
ATOM 1401 O O . LEU A 1 184 ? 1.182 -20.937 2.051 1.00 89.81 184 LEU A O 1
ATOM 1405 N N . ILE A 1 185 ? 0.149 -19.061 1.352 1.00 94.81 185 ILE A N 1
ATOM 1406 C CA . ILE A 1 185 ? -0.860 -18.991 2.415 1.00 94.81 185 ILE A CA 1
ATOM 1407 C C . ILE A 1 185 ? -1.661 -20.292 2.468 1.00 94.81 185 ILE A C 1
ATOM 1409 O O . ILE A 1 185 ? -1.706 -20.940 3.511 1.00 94.81 185 ILE A O 1
ATOM 1413 N N . ARG A 1 186 ? -2.204 -20.746 1.330 1.00 93.06 186 ARG A N 1
ATOM 1414 C CA . ARG A 1 186 ? -2.956 -22.015 1.243 1.00 93.06 186 ARG A CA 1
ATOM 1415 C C . ARG A 1 186 ? -2.126 -23.226 1.662 1.00 93.06 186 ARG A C 1
ATOM 1417 O O . ARG A 1 186 ? -2.649 -24.140 2.290 1.00 93.06 186 ARG A O 1
ATOM 1424 N N . LYS A 1 187 ? -0.835 -23.256 1.318 1.00 93.19 187 LYS A N 1
ATOM 1425 C CA . LYS A 1 187 ? 0.068 -24.344 1.718 1.00 93.19 187 LYS A CA 1
ATOM 1426 C C . LYS A 1 187 ? 0.348 -24.324 3.221 1.00 93.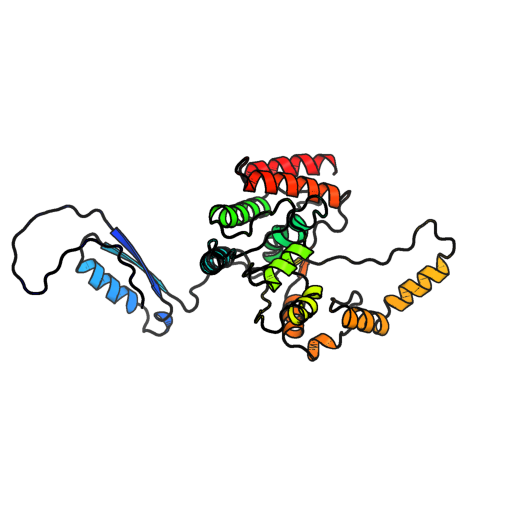19 187 LYS A C 1
ATOM 1428 O O . LYS A 1 187 ? 0.424 -25.385 3.835 1.00 93.19 187 LYS A O 1
ATOM 1433 N N . ARG A 1 188 ? 0.552 -23.137 3.795 1.00 96.12 188 ARG A N 1
ATOM 1434 C CA . ARG A 1 188 ? 0.930 -22.953 5.203 1.00 96.12 188 ARG A CA 1
ATOM 1435 C C . ARG A 1 188 ? -0.261 -23.116 6.145 1.00 96.12 188 ARG A C 1
ATOM 1437 O O . ARG A 1 188 ? -0.101 -23.717 7.201 1.00 96.12 188 ARG A O 1
ATOM 1444 N N . ASN A 1 189 ? -1.445 -22.666 5.734 1.00 97.00 189 ASN A N 1
ATOM 1445 C CA . ASN A 1 189 ? -2.697 -22.884 6.447 1.00 97.00 189 ASN A CA 1
ATOM 1446 C C . ASN A 1 189 ? -3.813 -23.330 5.477 1.00 97.00 189 ASN A C 1
ATOM 1448 O O . ASN A 1 189 ? -4.614 -22.514 5.021 1.00 97.00 189 ASN A O 1
ATOM 1452 N N . PRO A 1 190 ? -3.917 -24.643 5.183 1.00 95.69 190 PRO A N 1
ATOM 1453 C CA . PRO A 1 190 ? -4.939 -25.185 4.280 1.00 95.69 190 PRO A CA 1
ATOM 1454 C C . PRO A 1 190 ? -6.382 -25.034 4.779 1.00 95.69 190 PRO A C 1
ATOM 1456 O O . PRO A 1 190 ? -7.316 -25.321 4.034 1.00 95.69 190 PRO A O 1
ATOM 1459 N N . LYS A 1 191 ? -6.570 -24.653 6.049 1.00 95.88 191 LYS A N 1
ATOM 1460 C CA . LYS A 1 191 ? -7.885 -24.448 6.670 1.00 95.88 191 LYS A CA 1
ATOM 1461 C C . LYS A 1 191 ? -8.314 -22.982 6.656 1.00 95.88 191 LYS A C 1
ATOM 1463 O O . LYS A 1 191 ? -9.486 -22.711 6.914 1.00 95.88 191 LYS A O 1
ATOM 1468 N N . LEU A 1 192 ? -7.392 -22.058 6.377 1.00 95.19 192 LEU A N 1
ATOM 1469 C CA . LEU A 1 192 ? -7.687 -20.635 6.333 1.00 95.19 192 LEU A CA 1
ATOM 1470 C C . LEU A 1 192 ? -8.612 -20.338 5.156 1.00 95.19 192 LEU A C 1
ATOM 1472 O O . LEU A 1 192 ? -8.263 -20.560 3.996 1.00 95.19 192 LEU A O 1
ATOM 1476 N N . ASN A 1 193 ? -9.792 -19.814 5.466 1.00 93.25 193 ASN A N 1
ATOM 1477 C CA . ASN A 1 193 ? -10.721 -19.324 4.463 1.00 93.25 193 ASN A CA 1
ATOM 1478 C C . ASN A 1 193 ? -10.504 -17.821 4.278 1.00 93.25 193 ASN A C 1
ATOM 1480 O O . ASN A 1 193 ? -10.884 -17.037 5.146 1.00 93.25 193 ASN A O 1
ATOM 1484 N N . PHE A 1 194 ? -9.900 -17.431 3.159 1.00 93.31 194 PHE A N 1
ATOM 1485 C CA . PHE A 1 194 ? -9.641 -16.033 2.827 1.00 93.31 194 PHE A CA 1
ATOM 1486 C C . PHE A 1 194 ? -10.176 -15.684 1.439 1.00 93.31 194 PHE A C 1
ATOM 1488 O O . PHE A 1 194 ? -10.348 -16.550 0.579 1.00 93.31 194 PHE A O 1
ATOM 1495 N N . ASP A 1 195 ? -10.416 -14.394 1.225 1.00 92.12 195 ASP A N 1
ATOM 1496 C CA . ASP A 1 195 ? -10.873 -13.837 -0.044 1.00 92.12 195 ASP A CA 1
ATOM 1497 C C . ASP A 1 195 ? -10.029 -12.608 -0.412 1.00 92.12 195 ASP A C 1
ATOM 1499 O O . ASP A 1 195 ? -9.383 -12.000 0.440 1.00 92.12 195 ASP A O 1
ATOM 1503 N N . LEU A 1 196 ? -10.032 -12.253 -1.695 1.00 90.12 196 LEU A N 1
ATOM 1504 C CA . LEU A 1 196 ? -9.315 -11.110 -2.249 1.00 90.12 196 LEU A CA 1
ATOM 1505 C C . LEU A 1 196 ? -10.321 -10.028 -2.631 1.00 90.12 196 LEU A C 1
ATOM 1507 O O . LEU A 1 196 ? -11.274 -10.287 -3.365 1.00 90.12 196 LEU A O 1
ATOM 1511 N N . ILE A 1 197 ? -10.113 -8.803 -2.169 1.00 90.06 197 ILE A N 1
ATOM 1512 C CA . ILE A 1 197 ? -10.921 -7.644 -2.557 1.00 90.06 197 ILE A CA 1
ATOM 1513 C C . ILE A 1 197 ? -9.997 -6.533 -3.063 1.00 90.06 197 ILE A C 1
ATOM 1515 O O . ILE A 1 197 ? -8.828 -6.506 -2.677 1.00 90.06 197 ILE A O 1
ATOM 1519 N N . PRO A 1 198 ? -10.472 -5.621 -3.930 1.00 89.38 198 PRO A N 1
ATOM 1520 C CA . PRO A 1 198 ? -9.698 -4.427 -4.241 1.00 89.38 198 PRO A CA 1
ATOM 1521 C C . PRO A 1 198 ? -9.487 -3.592 -2.973 1.00 89.38 198 PRO A C 1
ATOM 1523 O O . PRO A 1 198 ? -10.353 -3.578 -2.093 1.00 89.38 198 PRO A O 1
ATOM 1526 N N . VAL A 1 199 ? -8.379 -2.847 -2.917 1.00 91.31 199 VAL A N 1
ATOM 1527 C CA . VAL A 1 199 ? -8.147 -1.864 -1.850 1.00 91.31 199 VAL A CA 1
ATOM 1528 C C . VAL A 1 199 ? -9.358 -0.915 -1.789 1.00 91.31 199 VAL A C 1
ATOM 1530 O O . VAL A 1 199 ? -9.834 -0.473 -2.850 1.00 91.31 199 VAL A O 1
ATOM 1533 N N . PRO A 1 200 ? -9.927 -0.659 -0.597 1.00 90.19 200 PRO A N 1
ATOM 1534 C CA . PRO A 1 200 ? -11.075 0.227 -0.464 1.00 90.19 200 PRO A CA 1
ATOM 1535 C C . PRO A 1 200 ? -10.743 1.655 -0.940 1.00 90.19 200 PRO A C 1
ATOM 1537 O O . PRO A 1 200 ? -9.611 2.109 -0.808 1.00 90.19 200 PRO A O 1
ATOM 1540 N N . VAL A 1 201 ? -11.724 2.357 -1.513 1.00 89.50 201 VAL A N 1
ATOM 1541 C CA . VAL A 1 201 ? -11.559 3.724 -2.051 1.00 89.50 201 VAL A CA 1
ATOM 1542 C C . VAL A 1 201 ? -12.195 4.773 -1.146 1.00 89.50 201 VAL A C 1
ATOM 1544 O O . VAL A 1 201 ? -13.042 4.450 -0.310 1.00 89.50 201 VAL A O 1
ATOM 1547 N N . VAL A 1 202 ? -11.807 6.034 -1.333 1.00 81.31 202 VAL A N 1
ATOM 1548 C CA . VAL A 1 202 ? -12.457 7.183 -0.691 1.00 81.31 202 VAL A CA 1
ATOM 1549 C C . VAL A 1 202 ? -13.914 7.314 -1.133 1.00 81.31 202 VAL A C 1
ATOM 1551 O O . VAL A 1 202 ? -14.340 6.774 -2.161 1.00 81.31 202 VAL A O 1
ATOM 1554 N N . GLU A 1 203 ? -14.690 8.043 -0.339 1.00 74.00 203 GLU A N 1
ATOM 1555 C CA . GLU A 1 203 ? -16.103 8.269 -0.600 1.00 74.00 203 GLU A CA 1
ATOM 1556 C C . GLU A 1 203 ? -16.359 8.874 -1.993 1.00 74.00 203 GLU A C 1
ATOM 1558 O O . GLU A 1 203 ? -15.603 9.710 -2.486 1.00 74.00 203 GLU A O 1
ATOM 1563 N N . ASN A 1 204 ? -17.442 8.426 -2.640 1.00 76.06 204 ASN A N 1
ATOM 1564 C CA . ASN A 1 204 ? -17.894 8.881 -3.960 1.00 76.06 204 ASN A CA 1
ATOM 1565 C C . ASN A 1 204 ? -16.891 8.675 -5.111 1.00 76.06 204 ASN A C 1
ATOM 1567 O O . ASN A 1 204 ? -17.130 9.150 -6.223 1.00 76.06 204 ASN A O 1
ATOM 1571 N N . TYR A 1 205 ? -15.803 7.926 -4.899 1.00 83.81 205 TYR A N 1
ATOM 1572 C CA . TYR A 1 205 ? -14.884 7.586 -5.977 1.00 83.81 205 TYR A CA 1
ATOM 1573 C C . TYR A 1 205 ? -15.487 6.539 -6.922 1.00 83.81 205 TYR A C 1
ATOM 1575 O O . TYR A 1 205 ? -15.657 5.369 -6.571 1.00 83.81 205 TYR A O 1
ATOM 1583 N N . THR A 1 206 ? -15.772 6.959 -8.154 1.00 85.75 206 THR A N 1
ATOM 1584 C CA . THR A 1 206 ? -16.312 6.107 -9.229 1.00 85.75 206 THR A CA 1
ATOM 1585 C C . THR A 1 206 ? -15.301 5.835 -10.347 1.00 85.75 206 THR A C 1
ATOM 1587 O O . THR A 1 206 ? -15.663 5.283 -11.386 1.00 85.75 206 THR A O 1
ATOM 1590 N N . GLY A 1 207 ? -14.047 6.264 -10.173 1.00 88.75 207 GLY A N 1
ATOM 1591 C CA . GLY A 1 207 ? -12.980 6.061 -11.151 1.00 88.75 207 GLY A CA 1
ATOM 1592 C C . GLY A 1 207 ? -12.405 4.640 -11.142 1.00 88.75 207 GLY A C 1
ATOM 1593 O O . GLY A 1 207 ? -12.812 3.773 -10.364 1.00 88.75 207 GLY A O 1
ATOM 1594 N N . LYS A 1 208 ? -11.433 4.393 -12.028 1.00 91.62 208 LYS A N 1
ATOM 1595 C CA . LYS A 1 208 ? -10.694 3.123 -12.055 1.00 91.62 208 LYS A CA 1
ATOM 1596 C C . LYS A 1 208 ? -9.799 3.016 -10.830 1.00 91.62 208 LYS A C 1
ATOM 1598 O O . LYS A 1 208 ? -9.017 3.917 -10.573 1.00 91.62 208 LYS A O 1
ATOM 1603 N N . ARG A 1 209 ? -9.843 1.887 -10.130 1.00 91.81 209 ARG A N 1
ATOM 1604 C CA . ARG A 1 209 ? -9.011 1.684 -8.941 1.00 91.81 209 ARG A CA 1
ATOM 1605 C C . ARG A 1 209 ? -7.542 1.497 -9.309 1.00 91.81 209 ARG A C 1
ATOM 1607 O O . ARG A 1 209 ? -7.244 0.711 -10.210 1.00 91.81 209 ARG A O 1
ATOM 1614 N N . GLY A 1 210 ? -6.644 2.176 -8.603 1.00 93.06 210 GLY A N 1
ATOM 1615 C CA . GLY A 1 210 ? -5.214 1.898 -8.694 1.00 93.06 210 GLY A CA 1
ATOM 1616 C C . GLY A 1 210 ? -4.861 0.615 -7.948 1.00 93.06 210 GLY A C 1
ATOM 1617 O O . GLY A 1 210 ? -5.397 0.337 -6.875 1.00 93.06 210 GLY A O 1
ATOM 1618 N N . LEU A 1 211 ? -3.965 -0.175 -8.531 1.00 89.75 211 LEU A N 1
ATOM 1619 C CA . LEU A 1 211 ? -3.425 -1.393 -7.942 1.00 89.75 211 LEU A CA 1
ATOM 1620 C C . LEU A 1 211 ? -1.906 -1.232 -7.787 1.00 89.75 211 LEU A C 1
ATOM 1622 O O . LEU A 1 211 ? -1.236 -1.001 -8.802 1.00 89.75 211 LEU A O 1
ATOM 1626 N N . PRO A 1 212 ? -1.349 -1.370 -6.566 1.00 88.12 212 PRO A N 1
ATOM 1627 C CA . PRO A 1 212 ? 0.094 -1.429 -6.387 1.00 88.12 212 PRO A CA 1
ATOM 1628 C C . PRO A 1 212 ? 0.675 -2.588 -7.197 1.00 88.12 212 PRO A C 1
ATOM 1630 O O . PRO A 1 212 ? 0.100 -3.678 -7.252 1.00 88.12 212 PRO A O 1
ATOM 1633 N N . TYR A 1 213 ? 1.836 -2.378 -7.808 1.00 84.38 213 TYR A N 1
ATOM 1634 C CA . TYR A 1 213 ? 2.565 -3.459 -8.462 1.00 84.38 213 TYR A CA 1
ATOM 1635 C C . TYR A 1 213 ? 4.045 -3.431 -8.111 1.00 84.38 213 TYR A C 1
ATOM 1637 O O . TYR A 1 213 ? 4.656 -2.375 -7.934 1.00 84.38 213 TYR A O 1
ATOM 1645 N N . ALA A 1 214 ? 4.624 -4.626 -8.042 1.00 75.81 214 ALA A N 1
ATOM 1646 C CA . ALA A 1 214 ? 6.061 -4.796 -7.980 1.00 75.81 214 ALA A CA 1
ATOM 1647 C C . ALA A 1 214 ? 6.618 -4.840 -9.407 1.00 75.81 214 ALA A C 1
ATOM 1649 O O . ALA A 1 214 ? 6.280 -5.728 -10.194 1.00 75.81 214 ALA A O 1
ATOM 1650 N N . SER A 1 215 ? 7.493 -3.894 -9.728 1.00 72.25 215 SER A N 1
ATOM 1651 C CA . SER A 1 215 ? 8.219 -3.856 -10.996 1.00 72.25 215 SER A CA 1
ATOM 1652 C C . SER A 1 215 ? 9.400 -4.824 -10.943 1.00 72.25 215 SER A C 1
ATOM 1654 O O . SER A 1 215 ? 10.390 -4.552 -10.270 1.00 72.25 215 SER A O 1
ATOM 1656 N N . TRP A 1 216 ? 9.319 -5.949 -11.657 1.00 72.88 216 TRP A N 1
ATOM 1657 C CA . TRP A 1 216 ? 10.451 -6.866 -11.833 1.00 72.88 216 TRP A CA 1
ATOM 1658 C C . TRP A 1 216 ? 11.020 -6.683 -13.237 1.00 72.88 216 TRP A C 1
ATOM 1660 O O . TRP A 1 216 ? 10.359 -6.985 -14.230 1.00 72.88 216 TRP A O 1
ATOM 1670 N N . GLY A 1 217 ? 12.242 -6.158 -13.317 1.00 77.25 217 GLY A N 1
ATOM 1671 C CA . GLY A 1 217 ? 12.952 -5.934 -14.573 1.00 77.25 217 GLY A CA 1
ATOM 1672 C C . GLY A 1 217 ? 14.090 -6.930 -14.772 1.00 77.25 217 GLY A C 1
ATOM 1673 O O . GLY A 1 217 ? 14.728 -7.359 -13.813 1.00 77.25 217 GLY A O 1
ATOM 1674 N N . ILE A 1 218 ? 14.377 -7.265 -16.031 1.00 82.88 218 ILE A N 1
ATOM 1675 C CA . ILE A 1 218 ? 15.601 -7.979 -16.406 1.00 82.88 218 ILE A CA 1
ATOM 1676 C C . ILE A 1 218 ? 16.532 -6.967 -17.068 1.00 82.88 218 ILE A C 1
ATOM 1678 O O . ILE A 1 218 ? 16.244 -6.471 -18.155 1.00 82.88 218 ILE A O 1
ATOM 1682 N N . GLY A 1 219 ? 17.633 -6.645 -16.391 1.00 86.31 219 GLY A N 1
ATOM 1683 C CA . GLY A 1 219 ? 18.664 -5.741 -16.895 1.00 86.31 219 GLY A CA 1
ATOM 1684 C C . GLY A 1 219 ? 19.913 -6.494 -17.345 1.00 86.31 219 GLY A C 1
ATOM 1685 O O . GLY A 1 219 ? 20.251 -7.541 -16.794 1.00 86.31 219 GLY A O 1
ATOM 1686 N N . ILE A 1 220 ? 20.627 -5.933 -18.321 1.00 91.75 220 ILE A N 1
ATOM 1687 C CA . ILE A 1 220 ? 21.969 -6.384 -18.696 1.00 91.75 220 ILE A CA 1
ATOM 1688 C C . ILE A 1 220 ? 22.959 -5.369 -18.133 1.00 91.75 220 ILE A C 1
ATOM 1690 O O . ILE A 1 220 ? 22.858 -4.175 -18.406 1.00 91.75 220 ILE A O 1
ATOM 1694 N N . SER A 1 221 ? 23.910 -5.836 -17.323 1.00 92.81 221 SER A N 1
ATOM 1695 C CA . SER A 1 221 ? 24.965 -4.968 -16.797 1.00 92.81 221 SER A CA 1
ATOM 1696 C C . SER A 1 221 ? 25.764 -4.348 -17.944 1.00 92.81 221 SER A C 1
ATOM 1698 O O . SER A 1 221 ? 26.219 -5.060 -18.843 1.00 92.81 221 SER A O 1
ATOM 1700 N N . ALA A 1 222 ? 26.016 -3.038 -17.879 1.00 93.12 222 ALA A N 1
ATOM 1701 C CA . ALA A 1 222 ? 26.872 -2.343 -18.842 1.00 93.12 222 ALA A CA 1
ATOM 1702 C C . ALA A 1 222 ? 28.303 -2.920 -18.884 1.00 93.12 222 ALA A C 1
ATOM 1704 O O . ALA A 1 222 ? 28.977 -2.834 -19.906 1.00 93.12 222 ALA A O 1
ATOM 1705 N N . ALA A 1 223 ? 28.748 -3.567 -17.801 1.00 95.25 223 ALA A N 1
ATOM 1706 C CA . ALA A 1 223 ? 30.049 -4.229 -17.719 1.00 95.25 223 ALA A CA 1
ATOM 1707 C C . ALA A 1 223 ? 30.070 -5.651 -18.319 1.00 95.25 223 ALA A C 1
ATOM 1709 O O . ALA A 1 223 ? 31.123 -6.293 -18.329 1.00 95.25 223 ALA A O 1
ATOM 1710 N N . SER A 1 224 ? 28.931 -6.179 -18.788 1.00 95.50 224 SER A N 1
ATOM 1711 C CA . SER A 1 224 ? 28.878 -7.513 -19.394 1.00 95.50 224 SER A CA 1
ATOM 1712 C C . SER A 1 224 ? 29.738 -7.575 -20.657 1.00 95.50 224 SER A C 1
ATOM 1714 O O . SER A 1 224 ? 29.634 -6.723 -21.537 1.00 95.50 224 SER A O 1
ATOM 1716 N N . LYS A 1 225 ? 30.550 -8.632 -20.771 1.00 96.62 225 LYS A N 1
ATOM 1717 C CA . LYS A 1 225 ? 31.319 -8.950 -21.987 1.00 96.62 225 LYS A CA 1
ATOM 1718 C C . LYS A 1 225 ? 30.492 -9.700 -23.043 1.00 96.62 225 LYS A C 1
ATOM 1720 O O . LYS A 1 225 ? 31.000 -9.956 -24.126 1.00 96.62 225 LYS A O 1
ATOM 1725 N N . HIS A 1 226 ? 29.242 -10.044 -22.724 1.00 96.44 226 HIS A N 1
ATOM 1726 C CA . HIS A 1 226 ? 28.341 -10.865 -23.541 1.00 96.44 226 HIS A CA 1
ATOM 1727 C C . HIS A 1 226 ? 27.007 -10.141 -23.759 1.00 96.44 226 HIS A C 1
ATOM 1729 O O . HIS A 1 226 ? 25.943 -10.629 -23.378 1.00 96.44 226 HIS A O 1
ATOM 1735 N N . GLN A 1 227 ? 27.073 -8.905 -24.262 1.00 95.69 227 GLN A N 1
ATOM 1736 C CA . GLN A 1 227 ? 25.899 -8.038 -24.415 1.00 95.69 227 GLN A CA 1
ATOM 1737 C C . GLN A 1 227 ? 24.872 -8.642 -25.383 1.00 95.69 227 GLN A C 1
ATOM 1739 O O . GLN A 1 227 ? 23.682 -8.697 -25.076 1.00 95.69 227 GLN A O 1
ATOM 1744 N N . GLU A 1 228 ? 25.331 -9.143 -26.531 1.00 95.06 228 GLU A N 1
ATOM 1745 C CA . GLU A 1 228 ? 24.459 -9.687 -27.575 1.00 95.06 228 GLU A CA 1
ATOM 1746 C C . GLU A 1 228 ? 23.793 -11.001 -27.149 1.00 95.06 228 GLU A C 1
ATOM 1748 O O . GLU A 1 228 ? 22.606 -11.217 -27.399 1.00 95.06 228 GLU A O 1
ATOM 1753 N N . GLU A 1 229 ? 24.532 -11.890 -26.486 1.00 95.88 229 GLU A N 1
ATOM 1754 C CA . GLU A 1 229 ? 24.002 -13.157 -25.985 1.00 95.88 229 GLU A CA 1
ATOM 1755 C C . GLU A 1 229 ? 23.032 -12.942 -24.823 1.00 95.88 229 GLU A C 1
ATOM 1757 O O . GLU A 1 229 ? 21.965 -13.561 -24.790 1.00 95.88 229 GLU A O 1
ATOM 1762 N N . ALA A 1 230 ? 23.353 -12.025 -23.904 1.00 92.88 230 ALA A N 1
ATOM 1763 C CA . ALA A 1 230 ? 22.437 -11.632 -22.839 1.00 92.88 230 ALA A CA 1
ATOM 1764 C C . ALA A 1 230 ? 21.151 -11.018 -23.415 1.00 92.88 230 ALA A C 1
ATOM 1766 O O . ALA A 1 230 ? 20.059 -11.340 -22.945 1.00 92.88 230 ALA A O 1
ATOM 1767 N N . TRP A 1 231 ? 21.249 -10.211 -24.477 1.00 94.62 231 TRP A N 1
ATOM 1768 C CA . TRP A 1 231 ? 20.075 -9.660 -25.154 1.00 94.62 231 TRP A CA 1
ATOM 1769 C C . TRP A 1 231 ? 19.194 -10.746 -25.774 1.00 94.62 231 TRP A C 1
ATOM 1771 O O . TRP A 1 231 ? 17.978 -10.729 -25.575 1.00 94.62 231 TRP A O 1
ATOM 1781 N N . LYS A 1 232 ? 19.786 -11.752 -26.429 1.00 95.44 232 LYS A N 1
ATOM 1782 C CA . LYS A 1 232 ? 19.037 -12.916 -26.940 1.00 95.44 232 LYS A CA 1
ATOM 1783 C C . LYS A 1 232 ? 18.275 -13.639 -25.824 1.00 95.44 232 LYS A C 1
ATOM 1785 O O . LYS A 1 232 ? 17.126 -14.032 -26.028 1.00 95.44 232 LYS A O 1
ATOM 1790 N N . LEU A 1 233 ? 18.877 -13.788 -24.640 1.00 90.75 233 LEU A N 1
ATOM 1791 C CA . LEU A 1 233 ? 18.198 -14.376 -23.482 1.00 90.75 233 LEU A CA 1
ATOM 1792 C C . LEU A 1 233 ? 17.033 -13.501 -22.999 1.00 90.75 233 LEU A C 1
ATOM 1794 O O . LEU A 1 233 ? 15.943 -14.025 -22.776 1.00 90.75 233 LEU A O 1
ATOM 1798 N N . VAL A 1 234 ? 17.228 -12.184 -22.880 1.00 91.88 234 VAL A N 1
ATOM 1799 C CA . VAL A 1 234 ? 16.150 -11.250 -22.508 1.00 91.88 234 VAL A CA 1
ATOM 1800 C C . VAL A 1 234 ? 14.985 -11.356 -23.496 1.00 91.88 234 VAL A C 1
ATOM 1802 O O . VAL A 1 234 ? 13.843 -11.544 -23.073 1.00 91.88 234 VAL A O 1
ATOM 1805 N N . GLN A 1 235 ? 15.260 -11.333 -24.805 1.00 92.38 235 GLN A N 1
ATOM 1806 C CA . GLN A 1 235 ? 14.238 -11.501 -25.843 1.00 92.38 235 GLN A CA 1
ATOM 1807 C C . GLN A 1 235 ? 13.495 -12.836 -25.711 1.00 92.38 235 GLN A C 1
ATOM 1809 O O . GLN A 1 235 ? 12.270 -12.876 -25.832 1.00 92.38 235 GLN A O 1
ATOM 1814 N N . TYR A 1 236 ? 14.215 -13.925 -25.429 1.00 91.25 236 TYR A N 1
ATOM 1815 C CA . TYR A 1 236 ? 13.608 -15.236 -25.226 1.00 91.25 236 TYR A CA 1
ATOM 1816 C C . TYR A 1 236 ? 12.673 -15.255 -24.011 1.00 91.25 236 TYR A C 1
ATOM 1818 O O . TYR A 1 236 ? 11.520 -15.668 -24.147 1.00 91.25 236 TYR A O 1
ATOM 1826 N N . LEU A 1 237 ? 13.123 -14.758 -22.851 1.00 86.75 237 LEU A N 1
ATOM 1827 C CA . LEU A 1 237 ? 12.325 -14.723 -21.616 1.00 86.75 237 LEU A CA 1
ATOM 1828 C C . LEU A 1 237 ? 11.071 -13.848 -21.753 1.00 86.75 237 LEU A C 1
ATOM 1830 O O . LEU A 1 237 ? 10.028 -14.178 -21.186 1.00 86.75 237 LEU A O 1
ATOM 1834 N N . MET A 1 238 ? 11.161 -12.756 -22.516 1.00 88.81 238 MET A N 1
ATOM 1835 C CA . MET A 1 238 ? 10.057 -11.816 -22.748 1.00 88.81 238 MET A CA 1
ATOM 1836 C C . MET A 1 238 ? 9.149 -12.197 -23.929 1.00 88.81 238 MET A C 1
ATOM 1838 O O . MET A 1 238 ? 8.130 -11.538 -24.157 1.00 88.81 238 MET A O 1
ATOM 1842 N N . SER A 1 239 ? 9.469 -13.262 -24.672 1.00 90.88 239 SER A N 1
ATOM 1843 C CA . SER A 1 239 ? 8.593 -13.775 -25.730 1.00 90.88 239 SER A CA 1
ATOM 1844 C C . SER A 1 239 ? 7.239 -14.217 -25.160 1.00 90.88 239 SER A C 1
ATOM 1846 O O . SER A 1 239 ? 7.165 -14.703 -24.034 1.00 90.88 239 SER A O 1
ATOM 1848 N N . GLU A 1 240 ? 6.163 -14.071 -25.939 1.00 90.12 240 GLU A N 1
ATOM 1849 C CA . GLU A 1 240 ? 4.779 -14.308 -25.491 1.00 90.12 240 GLU A CA 1
ATOM 1850 C C . GLU A 1 240 ? 4.610 -15.645 -24.750 1.00 90.12 240 GLU A C 1
ATOM 1852 O O . GLU A 1 240 ? 4.131 -15.682 -23.616 1.00 90.12 240 GLU A O 1
ATOM 1857 N N . LYS A 1 241 ? 5.079 -16.744 -25.357 1.00 88.06 241 LYS A N 1
ATOM 1858 C CA . LYS A 1 241 ? 4.952 -18.098 -24.796 1.00 88.06 241 LYS A CA 1
ATOM 1859 C C . LYS A 1 241 ? 5.797 -18.302 -23.539 1.00 88.06 241 LYS A C 1
ATOM 1861 O O . LYS A 1 241 ? 5.351 -18.957 -22.598 1.00 88.06 241 LYS A O 1
ATOM 1866 N N . VAL A 1 242 ? 7.024 -17.780 -23.518 1.00 88.44 242 VAL A N 1
ATOM 1867 C CA . VAL A 1 242 ? 7.937 -17.975 -22.381 1.00 88.44 242 VAL A CA 1
ATOM 1868 C C . VAL A 1 242 ? 7.514 -17.104 -21.205 1.00 88.44 242 VAL A C 1
ATOM 1870 O O . VAL A 1 242 ? 7.480 -17.602 -20.081 1.00 88.44 242 VAL A O 1
ATOM 1873 N N . ASN A 1 243 ? 7.111 -15.855 -21.453 1.00 87.25 243 ASN A N 1
ATOM 1874 C CA . ASN A 1 243 ? 6.592 -14.975 -20.414 1.00 87.25 243 ASN A CA 1
ATOM 1875 C C . ASN A 1 243 ? 5.313 -15.557 -19.799 1.00 87.25 243 ASN A C 1
ATOM 1877 O O . ASN A 1 243 ? 5.248 -15.661 -18.578 1.00 87.25 243 ASN A O 1
ATOM 1881 N N . ALA A 1 244 ? 4.366 -16.049 -20.614 1.00 82.69 244 ALA A N 1
ATOM 1882 C CA . ALA A 1 244 ? 3.162 -16.734 -20.128 1.00 82.69 244 ALA A CA 1
ATOM 1883 C C . ALA A 1 244 ? 3.495 -17.929 -19.215 1.00 82.69 244 ALA A C 1
ATOM 1885 O O . ALA A 1 244 ? 2.910 -18.076 -18.138 1.00 82.69 244 ALA A O 1
ATOM 1886 N N . LYS A 1 245 ? 4.480 -18.751 -19.601 1.00 83.00 245 LYS A N 1
ATOM 1887 C CA . LYS A 1 245 ? 4.950 -19.880 -18.785 1.00 83.00 245 LYS A CA 1
ATOM 1888 C C . LYS A 1 245 ? 5.585 -19.418 -17.470 1.00 83.00 245 LYS A C 1
ATOM 1890 O O . LYS A 1 245 ? 5.259 -19.965 -16.420 1.00 83.00 245 LYS A O 1
ATOM 1895 N N . LEU A 1 246 ? 6.477 -18.426 -17.515 1.00 80.88 246 LEU A N 1
ATOM 1896 C CA . LEU A 1 246 ? 7.155 -17.890 -16.330 1.00 80.88 246 LEU A CA 1
ATOM 1897 C C . LEU A 1 246 ? 6.158 -17.337 -15.317 1.00 80.88 246 LEU A C 1
ATOM 1899 O O . LEU A 1 246 ? 6.203 -17.710 -14.147 1.00 80.88 246 LEU A O 1
ATOM 1903 N N . VAL A 1 247 ? 5.230 -16.493 -15.766 1.00 78.31 247 VAL A N 1
ATOM 1904 C CA . VAL A 1 247 ? 4.263 -15.879 -14.854 1.00 78.31 247 VAL A CA 1
ATOM 1905 C C . VAL A 1 247 ? 3.238 -16.879 -14.340 1.00 78.31 247 VAL A C 1
ATOM 1907 O O . VAL A 1 247 ? 2.771 -16.728 -13.215 1.00 78.31 247 VAL A O 1
ATOM 1910 N N . SER A 1 248 ? 2.967 -17.951 -15.094 1.00 76.44 248 SER A N 1
ATOM 1911 C CA . SER A 1 248 ? 2.138 -19.052 -14.598 1.00 76.44 248 SER A CA 1
ATOM 1912 C C . SER A 1 248 ? 2.804 -19.842 -13.478 1.00 76.44 248 SER A C 1
ATOM 1914 O O . SER A 1 248 ? 2.138 -20.209 -12.516 1.00 76.44 248 SER A O 1
ATOM 1916 N N . LEU A 1 249 ? 4.119 -20.055 -13.552 1.00 76.50 249 LEU A N 1
ATOM 1917 C CA . LEU A 1 249 ? 4.876 -20.679 -12.462 1.00 76.50 249 LEU A CA 1
ATOM 1918 C C . LEU A 1 249 ? 4.998 -19.754 -11.243 1.00 76.50 249 LEU A C 1
ATOM 1920 O O . LEU A 1 249 ? 4.944 -20.221 -10.107 1.00 76.50 249 LEU A O 1
ATOM 1924 N N . ALA A 1 250 ? 5.156 -18.450 -11.479 1.00 72.62 250 ALA A N 1
ATOM 1925 C CA . ALA A 1 250 ? 5.320 -17.449 -10.428 1.00 72.62 250 ALA A CA 1
ATOM 1926 C C . ALA A 1 250 ? 3.996 -16.986 -9.790 1.00 72.62 250 ALA A C 1
ATOM 1928 O O . ALA A 1 250 ? 4.028 -16.352 -8.740 1.00 72.62 250 ALA A O 1
ATOM 1929 N N . ASN A 1 251 ? 2.844 -17.295 -10.397 1.00 73.44 251 ASN A N 1
ATOM 1930 C CA . ASN A 1 251 ? 1.540 -16.708 -10.054 1.00 73.44 251 ASN A CA 1
ATOM 1931 C C . ASN A 1 251 ? 1.562 -15.165 -10.106 1.00 73.44 251 ASN A C 1
ATOM 1933 O O . ASN A 1 251 ? 1.037 -14.485 -9.226 1.00 73.44 251 ASN A O 1
ATOM 1937 N N . ALA A 1 252 ? 2.221 -14.623 -11.133 1.00 74.06 252 ALA A N 1
ATOM 1938 C CA . ALA A 1 252 ? 2.442 -13.193 -11.332 1.00 74.06 252 ALA A CA 1
ATOM 1939 C C . ALA A 1 252 ? 1.668 -12.660 -12.549 1.00 74.06 252 ALA A C 1
ATOM 1941 O O . ALA A 1 252 ? 1.147 -13.424 -13.363 1.00 74.06 252 ALA A O 1
ATOM 1942 N N . PHE A 1 253 ? 1.621 -11.338 -12.705 1.00 76.50 253 PHE A N 1
ATOM 1943 C CA . PHE A 1 253 ? 1.074 -10.715 -13.910 1.00 76.50 253 PHE A CA 1
ATOM 1944 C C . PHE A 1 253 ? 2.101 -10.722 -15.057 1.00 76.50 253 PHE A C 1
ATOM 1946 O O . PHE A 1 253 ? 3.288 -10.499 -14.807 1.00 76.50 253 PHE A O 1
ATOM 1953 N N . PRO A 1 254 ? 1.677 -10.975 -16.311 1.00 77.44 254 PRO A N 1
ATOM 1954 C CA . PRO A 1 254 ? 2.569 -10.969 -17.465 1.00 77.44 254 PRO A CA 1
ATOM 1955 C C . PRO A 1 254 ? 3.125 -9.572 -17.755 1.00 77.44 254 PRO A C 1
ATOM 1957 O O . PRO A 1 254 ? 2.390 -8.589 -17.760 1.00 77.44 254 PRO A O 1
ATOM 1960 N N . GLY A 1 255 ? 4.421 -9.508 -18.069 1.00 79.12 255 GLY A N 1
ATOM 1961 C CA . GLY A 1 255 ? 5.066 -8.301 -18.603 1.00 79.12 255 GLY A CA 1
ATOM 1962 C C . GLY A 1 255 ? 4.864 -8.137 -20.115 1.00 79.12 255 GLY A C 1
ATOM 1963 O O . GLY A 1 255 ? 5.039 -7.048 -20.652 1.00 79.12 255 GLY A O 1
ATOM 1964 N N . ASN A 1 256 ? 4.480 -9.212 -20.813 1.00 83.06 256 ASN A N 1
ATOM 1965 C CA . ASN A 1 256 ? 4.107 -9.180 -22.225 1.00 83.06 256 ASN A CA 1
ATOM 1966 C C . ASN A 1 256 ? 2.583 -9.040 -22.367 1.00 83.06 256 ASN A C 1
ATOM 1968 O O . ASN A 1 256 ? 1.838 -9.908 -21.920 1.00 83.06 256 ASN A O 1
ATOM 1972 N N . VAL A 1 257 ? 2.119 -7.987 -23.044 1.00 80.38 257 VAL A N 1
ATOM 1973 C CA . VAL A 1 257 ? 0.683 -7.675 -23.201 1.00 80.38 257 VAL A CA 1
ATOM 1974 C C . VAL A 1 257 ? -0.126 -8.747 -23.943 1.00 80.38 257 VAL A C 1
ATOM 1976 O O . VAL A 1 257 ? -1.343 -8.803 -23.792 1.00 80.38 257 VAL A O 1
ATOM 1979 N N . ASN A 1 258 ? 0.534 -9.606 -24.724 1.00 82.69 258 ASN A N 1
ATOM 1980 C CA . ASN A 1 258 ? -0.114 -10.694 -25.458 1.00 82.69 258 ASN A CA 1
ATOM 1981 C C . ASN A 1 258 ? -0.128 -12.013 -24.670 1.00 82.69 258 ASN A C 1
ATOM 1983 O O . ASN A 1 258 ? -0.837 -12.944 -25.053 1.00 82.69 258 ASN A O 1
ATOM 1987 N N . ALA A 1 259 ? 0.638 -12.119 -23.578 1.00 81.50 259 ALA A N 1
ATOM 1988 C CA . ALA A 1 259 ? 0.707 -13.342 -22.790 1.00 81.50 259 ALA A CA 1
ATOM 1989 C C . ALA A 1 259 ? -0.598 -13.573 -22.013 1.00 81.50 259 ALA A C 1
ATOM 1991 O O . ALA A 1 259 ? -1.108 -12.691 -21.322 1.00 81.50 259 ALA A O 1
ATOM 1992 N N . LYS A 1 260 ? -1.116 -14.800 -22.098 1.00 74.56 260 LYS A N 1
ATOM 1993 C CA . LYS A 1 260 ? -2.308 -15.256 -21.376 1.00 74.56 260 LYS A CA 1
ATOM 1994 C C . LYS A 1 260 ? -1.899 -16.355 -20.396 1.00 74.56 260 LYS A C 1
ATOM 1996 O O . LYS A 1 260 ? -1.602 -17.457 -20.850 1.00 74.56 260 LYS A O 1
ATOM 2001 N N . PRO A 1 261 ? -1.819 -16.072 -19.088 1.00 68.56 261 PRO A N 1
ATOM 2002 C CA . PRO A 1 261 ? -1.448 -17.082 -18.105 1.00 68.56 261 PRO A CA 1
ATOM 2003 C C . PRO A 1 261 ? -2.577 -18.094 -17.877 1.00 68.56 261 PRO A C 1
ATOM 2005 O O . PRO A 1 261 ? -3.741 -17.708 -17.756 1.00 68.56 261 PRO A O 1
ATOM 2008 N N . ASP A 1 262 ? -2.235 -19.376 -17.746 1.00 70.81 262 ASP A N 1
ATOM 2009 C CA . ASP A 1 262 ? -3.227 -20.459 -17.637 1.00 70.81 262 ASP A CA 1
ATOM 2010 C C . ASP A 1 262 ? -4.017 -20.401 -16.315 1.00 70.81 262 ASP A C 1
ATOM 2012 O O . ASP A 1 262 ? -5.216 -20.701 -16.271 1.00 70.81 262 ASP A O 1
ATOM 2016 N N . PHE A 1 263 ? -3.367 -19.938 -15.240 1.00 66.81 263 PHE A N 1
ATOM 2017 C CA . PHE A 1 263 ? -3.929 -19.924 -13.885 1.00 66.81 263 PHE A CA 1
ATOM 2018 C C . PHE A 1 263 ? -5.167 -19.030 -13.732 1.00 66.81 263 PHE A C 1
ATOM 2020 O O . PHE A 1 263 ? -5.975 -19.244 -12.828 1.00 66.81 263 PHE A O 1
ATOM 2027 N N . VAL A 1 264 ? -5.338 -18.049 -14.626 1.00 62.78 264 VAL A N 1
ATOM 2028 C CA . VAL A 1 264 ? -6.488 -17.133 -14.629 1.00 62.78 264 VAL A CA 1
ATOM 2029 C C . VAL A 1 264 ? -7.803 -17.900 -14.794 1.00 62.78 264 VAL A C 1
ATOM 2031 O O . VAL A 1 264 ? -8.833 -17.485 -14.270 1.00 62.78 264 VAL A O 1
ATOM 2034 N N . THR A 1 265 ? -7.774 -19.033 -15.500 1.00 65.81 265 THR A N 1
ATOM 2035 C CA . THR A 1 265 ? -8.975 -19.836 -15.783 1.00 65.81 265 THR A CA 1
ATOM 2036 C C . THR A 1 265 ? -9.160 -21.020 -14.837 1.00 65.81 265 THR A C 1
ATOM 2038 O O . THR A 1 265 ? -10.281 -21.501 -14.679 1.00 65.81 265 THR A O 1
ATOM 2041 N N . SER A 1 266 ? -8.091 -21.486 -14.185 1.00 71.00 266 SER A N 1
ATOM 2042 C CA . SER A 1 266 ? -8.117 -22.710 -13.377 1.00 71.00 266 SER A CA 1
ATOM 2043 C C . SER A 1 266 ? -8.373 -22.480 -11.885 1.00 71.00 266 SER A C 1
ATOM 2045 O O . SER A 1 266 ? -8.686 -23.435 -11.177 1.00 71.00 266 SER A O 1
ATOM 2047 N N . ASP A 1 267 ? -8.244 -21.247 -11.387 1.00 79.56 267 ASP A N 1
ATOM 2048 C CA . ASP A 1 267 ? -8.394 -20.924 -9.964 1.00 79.56 267 ASP A CA 1
ATOM 2049 C C . ASP A 1 267 ? -9.268 -19.685 -9.753 1.00 79.56 267 ASP A C 1
ATOM 2051 O O . ASP A 1 267 ? -8.996 -18.610 -10.284 1.00 79.56 267 ASP A O 1
ATOM 2055 N N . LYS A 1 268 ? -10.317 -19.815 -8.932 1.00 82.62 268 LYS A N 1
ATOM 2056 C CA . LYS A 1 268 ? -11.280 -18.730 -8.693 1.00 82.62 268 LYS A CA 1
ATOM 2057 C C . LYS A 1 268 ? -10.661 -17.500 -8.025 1.00 82.62 268 LYS A C 1
ATOM 2059 O O . LYS A 1 268 ? -11.079 -16.390 -8.344 1.00 82.62 268 LYS A O 1
ATOM 2064 N N . ALA A 1 269 ? -9.695 -17.670 -7.119 1.00 83.06 269 ALA A N 1
ATOM 2065 C CA . ALA A 1 269 ? -9.059 -16.536 -6.447 1.00 83.06 269 ALA A CA 1
ATOM 2066 C C . ALA A 1 269 ? -8.181 -15.757 -7.428 1.00 83.06 269 ALA A C 1
ATOM 2068 O O . ALA A 1 269 ? -8.277 -14.532 -7.498 1.00 83.06 269 ALA A O 1
ATOM 2069 N N . PHE A 1 270 ? -7.394 -16.460 -8.248 1.00 82.44 270 PHE A N 1
ATOM 2070 C CA . PHE A 1 270 ? -6.601 -15.800 -9.280 1.00 82.44 270 PHE A CA 1
ATOM 2071 C C . PHE A 1 270 ? -7.463 -15.210 -10.403 1.00 82.44 270 PHE A C 1
ATOM 2073 O O . PHE A 1 270 ? -7.158 -14.119 -10.878 1.00 82.44 270 PHE A O 1
ATOM 2080 N N . GLY A 1 271 ? -8.566 -15.862 -10.781 1.00 82.94 271 GLY A N 1
ATOM 2081 C CA . GLY A 1 271 ? -9.553 -15.297 -11.702 1.00 82.94 271 GLY A CA 1
ATOM 2082 C C . GLY A 1 271 ? -10.136 -13.983 -11.174 1.00 82.94 271 GLY A C 1
ATOM 2083 O O . GLY A 1 271 ? -10.106 -12.973 -11.871 1.00 82.94 271 GLY A O 1
ATOM 2084 N N . LYS A 1 272 ? -10.571 -13.950 -9.905 1.00 85.44 272 LYS A N 1
ATOM 2085 C CA . LYS A 1 272 ? -11.055 -12.725 -9.242 1.00 85.44 272 LYS A CA 1
ATOM 2086 C C . LYS A 1 272 ? -9.986 -11.630 -9.206 1.00 85.44 272 LYS A C 1
ATOM 2088 O O . LYS A 1 272 ? -10.276 -10.480 -9.528 1.00 85.44 272 LYS A O 1
ATOM 2093 N N . ALA A 1 273 ? -8.749 -11.981 -8.863 1.00 83.00 273 ALA A N 1
ATOM 2094 C CA . ALA A 1 273 ? -7.637 -11.039 -8.861 1.00 83.00 273 ALA A CA 1
ATOM 2095 C C . ALA A 1 273 ? -7.324 -10.484 -10.261 1.00 83.00 273 ALA A C 1
ATOM 2097 O O . ALA A 1 273 ? -7.020 -9.301 -10.409 1.00 83.00 273 ALA A O 1
ATOM 2098 N N . PHE A 1 274 ? -7.453 -11.311 -11.300 1.00 80.75 274 PHE A N 1
ATOM 2099 C CA . PHE A 1 274 ? -7.288 -10.883 -12.684 1.00 80.75 274 PHE A CA 1
ATOM 2100 C C . PHE A 1 274 ? -8.423 -9.958 -13.149 1.00 80.75 274 PHE A C 1
ATOM 2102 O O . PHE A 1 274 ? -8.169 -9.008 -13.888 1.00 80.75 274 PHE A O 1
ATOM 2109 N N . GLU A 1 275 ? -9.662 -10.161 -12.691 1.00 83.50 275 GLU A N 1
ATOM 2110 C CA . GLU A 1 275 ? -10.752 -9.197 -12.922 1.00 83.50 275 GLU A CA 1
ATOM 2111 C C . GLU A 1 275 ? -10.485 -7.846 -12.237 1.00 83.50 275 GLU A C 1
ATOM 2113 O O . GLU A 1 275 ? -10.682 -6.795 -12.853 1.00 83.50 275 GLU A O 1
ATOM 2118 N N . ILE A 1 276 ? -9.972 -7.853 -10.999 1.00 85.06 276 ILE A N 1
ATOM 2119 C CA . ILE A 1 276 ? -9.540 -6.624 -10.305 1.00 85.06 276 ILE A CA 1
ATOM 2120 C C . ILE A 1 276 ? -8.454 -5.913 -11.127 1.00 85.06 276 ILE A C 1
ATOM 2122 O O . ILE A 1 276 ? -8.566 -4.721 -11.403 1.00 85.06 276 ILE A O 1
ATOM 2126 N N . PHE A 1 277 ? -7.446 -6.654 -11.593 1.00 83.44 277 PHE A N 1
ATOM 2127 C CA . PHE A 1 277 ? -6.373 -6.123 -12.436 1.00 83.44 277 PHE A CA 1
ATOM 2128 C C . PHE A 1 277 ? -6.887 -5.508 -13.748 1.00 83.44 277 PHE A C 1
ATOM 2130 O O . PHE A 1 277 ? -6.494 -4.399 -14.097 1.00 83.44 277 PHE A O 1
ATOM 2137 N N . LYS A 1 278 ? -7.801 -6.182 -14.461 1.00 82.44 278 LYS A N 1
ATOM 2138 C CA . LYS A 1 278 ? -8.352 -5.692 -15.740 1.00 82.44 278 LYS A CA 1
ATOM 2139 C C . LYS A 1 278 ? -9.219 -4.440 -15.604 1.00 82.44 278 LYS A C 1
ATOM 2141 O O . LYS A 1 278 ? -9.330 -3.672 -16.559 1.00 82.44 278 LYS A O 1
ATOM 2146 N N . THR A 1 279 ? -9.889 -4.269 -14.466 1.00 86.31 279 THR A N 1
ATOM 2147 C CA . THR A 1 279 ? -10.814 -3.146 -14.233 1.00 86.31 279 THR A CA 1
ATOM 2148 C C . THR A 1 279 ? -10.117 -1.905 -13.668 1.00 86.31 279 THR A C 1
ATOM 2150 O O . THR A 1 279 ? -10.643 -0.797 -13.800 1.00 86.31 279 THR A O 1
ATOM 2153 N N . GLY A 1 280 ? -8.932 -2.076 -13.080 1.00 88.62 280 GLY A N 1
ATOM 2154 C CA . GLY A 1 280 ? -8.116 -1.005 -12.519 1.00 88.62 280 GLY A CA 1
ATOM 2155 C C . GLY A 1 280 ? -7.061 -0.425 -13.466 1.00 88.62 280 GLY A C 1
ATOM 2156 O O . GLY A 1 280 ? -7.140 -0.534 -14.693 1.00 88.62 280 GLY A O 1
ATOM 2157 N N . TYR A 1 281 ? -6.065 0.220 -12.863 1.00 90.88 281 TYR A N 1
ATOM 2158 C CA . TYR A 1 281 ? -4.800 0.612 -13.486 1.00 90.88 281 TYR A CA 1
ATOM 2159 C C . TYR A 1 281 ? -3.640 0.303 -12.529 1.00 90.88 281 TYR A C 1
ATOM 2161 O O . TYR A 1 281 ? -3.839 0.216 -11.320 1.00 90.88 281 TYR A O 1
ATOM 2169 N N . LEU A 1 282 ? -2.429 0.119 -13.054 1.00 89.88 282 LEU A N 1
ATOM 2170 C CA . LEU A 1 282 ? -1.249 -0.115 -12.222 1.00 89.88 282 LEU A CA 1
ATOM 2171 C C . LEU A 1 282 ? -0.680 1.205 -11.701 1.00 89.88 282 LEU A C 1
ATOM 2173 O O . LEU A 1 282 ? -0.474 2.135 -12.481 1.00 89.88 282 LEU A O 1
ATOM 2177 N N . ALA A 1 283 ? -0.386 1.261 -10.406 1.00 92.94 283 ALA A N 1
ATOM 2178 C CA . ALA A 1 283 ? 0.207 2.419 -9.755 1.00 92.94 283 ALA A CA 1
ATOM 2179 C C . ALA A 1 283 ? 1.415 1.993 -8.922 1.00 92.94 283 ALA A C 1
ATOM 2181 O O . ALA A 1 283 ? 1.327 1.100 -8.087 1.00 92.94 283 ALA A O 1
ATOM 2182 N N . ASN A 1 284 ? 2.559 2.616 -9.170 1.00 93.06 284 ASN A N 1
ATOM 2183 C CA . ASN A 1 284 ? 3.705 2.564 -8.276 1.00 93.06 284 ASN A CA 1
ATOM 2184 C C . ASN A 1 284 ? 4.543 3.806 -8.562 1.00 93.06 284 ASN A C 1
ATOM 2186 O O . ASN A 1 284 ? 5.387 3.810 -9.457 1.00 93.06 284 ASN A O 1
ATOM 2190 N N . GLU A 1 285 ? 4.267 4.870 -7.820 1.00 94.44 285 GLU A N 1
ATOM 2191 C CA . GLU A 1 285 ? 4.899 6.169 -8.042 1.00 94.44 285 GLU A CA 1
ATOM 2192 C C . GLU A 1 285 ? 6.332 6.233 -7.501 1.00 94.44 285 GLU A C 1
ATOM 2194 O O . GLU A 1 285 ? 7.020 7.206 -7.771 1.00 94.44 285 GLU A O 1
ATOM 2199 N N . PHE A 1 286 ? 6.809 5.191 -6.804 1.00 93.75 286 PHE A N 1
ATOM 2200 C CA . PHE A 1 286 ? 8.226 5.029 -6.462 1.00 93.75 286 PHE A CA 1
ATOM 2201 C C . PHE A 1 286 ? 9.049 4.468 -7.627 1.00 93.75 286 PHE A C 1
ATOM 2203 O O . PHE A 1 286 ? 10.260 4.696 -7.697 1.00 93.75 286 PHE A O 1
ATOM 2210 N N . THR A 1 287 ? 8.419 3.741 -8.559 1.00 89.62 287 THR A N 1
ATOM 2211 C CA . THR A 1 287 ? 9.119 3.184 -9.722 1.00 89.62 287 THR A CA 1
ATOM 2212 C C . THR A 1 287 ? 9.663 4.315 -10.593 1.00 89.62 287 THR A C 1
ATOM 2214 O O . THR A 1 287 ? 8.913 5.124 -11.129 1.00 89.62 287 THR A O 1
ATOM 2217 N N . GLY A 1 288 ? 10.986 4.340 -10.767 1.00 86.56 288 GLY A N 1
ATOM 2218 C CA . GLY A 1 288 ? 11.678 5.346 -11.575 1.00 86.56 288 GLY A CA 1
ATOM 2219 C C . GLY A 1 288 ? 12.079 6.615 -10.819 1.00 86.56 288 GLY A C 1
ATOM 2220 O O . GLY A 1 288 ? 12.772 7.446 -11.406 1.00 86.56 288 GLY A O 1
ATOM 2221 N N . LEU A 1 289 ? 11.717 6.764 -9.538 1.00 90.75 289 LEU A N 1
ATOM 2222 C CA . LEU A 1 289 ? 12.230 7.866 -8.721 1.00 90.75 289 LEU A CA 1
ATOM 2223 C C . LEU A 1 289 ? 13.721 7.675 -8.404 1.00 90.75 289 LEU A C 1
ATOM 2225 O O . LEU A 1 289 ? 14.171 6.541 -8.191 1.00 90.75 289 LEU A O 1
ATOM 2229 N N . PRO A 1 290 ? 14.505 8.767 -8.329 1.00 86.00 290 PRO A N 1
ATOM 2230 C CA . PRO A 1 290 ? 15.874 8.687 -7.844 1.00 86.00 290 PRO A CA 1
ATOM 2231 C C . PRO A 1 290 ? 15.869 8.215 -6.389 1.00 86.00 290 PRO A C 1
ATOM 2233 O O . PRO A 1 290 ? 15.029 8.636 -5.599 1.00 86.00 290 PRO A O 1
ATOM 2236 N N . VAL A 1 291 ? 16.819 7.347 -6.033 1.00 92.00 291 VAL A N 1
ATOM 2237 C CA . VAL A 1 291 ? 17.018 6.856 -4.657 1.00 92.00 291 VAL A CA 1
ATOM 2238 C C . VAL A 1 291 ? 15.727 6.368 -3.971 1.00 92.00 291 VAL A C 1
ATOM 2240 O O . VAL A 1 291 ? 15.546 6.579 -2.778 1.00 92.00 291 VAL A O 1
ATOM 2243 N N . ALA A 1 292 ? 14.829 5.701 -4.709 1.00 93.44 292 ALA A N 1
ATOM 2244 C CA . ALA A 1 292 ? 13.499 5.311 -4.225 1.00 93.44 292 ALA A CA 1
ATOM 2245 C C . ALA A 1 292 ? 13.502 4.583 -2.864 1.00 93.44 292 ALA A C 1
ATOM 2247 O O . ALA A 1 292 ? 12.649 4.862 -2.030 1.00 93.44 292 ALA A O 1
ATOM 2248 N N . GLU A 1 293 ? 14.477 3.707 -2.596 1.00 93.81 293 GLU A N 1
ATOM 2249 C CA . GLU A 1 293 ? 14.614 3.036 -1.290 1.00 93.81 293 GLU A CA 1
ATOM 2250 C C . GLU A 1 293 ? 14.922 4.003 -0.136 1.00 93.81 293 GLU A C 1
ATOM 2252 O O . GLU A 1 293 ? 14.381 3.851 0.960 1.00 93.81 293 GLU A O 1
ATOM 2257 N N . ASP A 1 294 ? 15.741 5.029 -0.377 1.00 96.38 294 ASP A N 1
ATOM 2258 C CA . ASP A 1 294 ? 16.022 6.094 0.595 1.00 96.38 294 ASP A CA 1
ATOM 2259 C C . ASP A 1 294 ? 14.770 6.954 0.821 1.00 96.38 294 ASP A C 1
ATOM 2261 O O . ASP A 1 294 ? 14.419 7.250 1.961 1.00 96.38 294 ASP A O 1
ATOM 2265 N N . LEU A 1 295 ? 14.035 7.286 -0.247 1.00 97.50 295 LEU A N 1
ATOM 2266 C CA . LEU A 1 295 ? 12.758 8.003 -0.144 1.00 97.50 295 LEU A CA 1
ATOM 2267 C C . LEU A 1 295 ? 11.738 7.216 0.693 1.00 97.50 295 LEU A C 1
ATOM 2269 O O . LEU A 1 295 ? 11.124 7.772 1.607 1.00 97.50 295 LEU A O 1
ATOM 2273 N N . MET A 1 296 ? 11.606 5.915 0.428 1.00 97.62 296 MET A N 1
ATOM 2274 C CA . MET A 1 296 ? 10.755 5.018 1.206 1.00 97.62 296 MET A CA 1
ATOM 2275 C C . MET A 1 296 ? 11.182 4.971 2.679 1.00 97.62 296 MET A C 1
ATOM 2277 O O . MET A 1 296 ? 10.355 5.184 3.561 1.00 97.62 296 MET A O 1
ATOM 2281 N N . THR A 1 297 ? 12.481 4.804 2.952 1.00 98.00 297 THR A N 1
ATOM 2282 C CA . THR A 1 297 ? 13.034 4.797 4.319 1.00 98.00 297 THR A CA 1
ATOM 2283 C C . THR A 1 297 ? 12.720 6.097 5.060 1.00 98.00 297 THR A C 1
ATOM 2285 O O . THR A 1 297 ? 12.290 6.076 6.213 1.00 98.00 297 THR A O 1
ATOM 2288 N N . GLN A 1 298 ? 12.914 7.247 4.409 1.00 98.06 298 GLN A N 1
ATOM 2289 C CA . GLN A 1 298 ? 12.629 8.555 5.002 1.00 98.06 298 GLN A CA 1
ATOM 2290 C C . GLN A 1 298 ? 11.152 8.709 5.368 1.00 98.06 298 GLN A C 1
ATOM 2292 O O . GLN A 1 298 ? 10.851 9.268 6.426 1.00 98.06 298 GLN A O 1
ATOM 2297 N N . PHE A 1 299 ? 10.251 8.209 4.518 1.00 98.56 299 PHE A N 1
ATOM 2298 C CA . PHE A 1 299 ? 8.818 8.229 4.786 1.00 98.56 299 PHE A CA 1
ATOM 2299 C C . PHE A 1 299 ? 8.454 7.273 5.927 1.00 98.56 299 PHE A C 1
ATOM 2301 O O . PHE A 1 299 ? 7.772 7.697 6.860 1.00 98.56 299 PHE A O 1
ATOM 2308 N N . ASP A 1 300 ? 8.958 6.034 5.914 1.00 98.44 300 ASP A N 1
ATOM 2309 C CA . ASP A 1 300 ? 8.730 5.047 6.979 1.00 98.44 300 ASP A CA 1
ATOM 2310 C C . ASP A 1 300 ? 9.155 5.595 8.346 1.00 98.44 300 ASP A C 1
ATOM 2312 O O . ASP A 1 300 ? 8.408 5.470 9.314 1.00 98.44 300 ASP A O 1
ATOM 2316 N N . VAL A 1 301 ? 10.299 6.286 8.438 1.00 98.56 301 VAL A N 1
ATOM 2317 C CA . VAL A 1 301 ? 10.729 6.947 9.685 1.00 98.56 301 VAL A CA 1
ATOM 2318 C C . VAL A 1 301 ? 9.685 7.956 10.173 1.00 98.56 301 VAL A C 1
ATOM 2320 O O . VAL A 1 301 ? 9.394 8.005 11.370 1.00 98.56 301 VAL A O 1
ATOM 2323 N N . GLN A 1 302 ? 9.102 8.762 9.278 1.00 98.75 302 GLN A N 1
ATOM 2324 C CA . GLN A 1 302 ? 8.077 9.729 9.683 1.00 98.75 302 GLN A CA 1
ATOM 2325 C C . GLN A 1 302 ? 6.758 9.048 10.059 1.00 98.75 302 GLN A C 1
ATOM 2327 O O . GLN A 1 302 ? 6.139 9.427 11.058 1.00 98.75 302 GLN A O 1
ATOM 2332 N N . ALA A 1 303 ? 6.353 8.018 9.318 1.00 98.62 303 ALA A N 1
ATOM 2333 C CA . ALA A 1 303 ? 5.174 7.223 9.632 1.00 98.62 303 ALA A CA 1
ATOM 2334 C C . ALA A 1 303 ? 5.317 6.527 10.996 1.00 98.62 303 ALA A C 1
ATOM 2336 O O . ALA A 1 303 ? 4.414 6.611 11.823 1.00 98.62 303 ALA A O 1
ATOM 2337 N N . GLN A 1 304 ? 6.472 5.923 11.294 1.00 98.56 304 GLN A N 1
ATOM 2338 C CA . GLN A 1 304 ? 6.746 5.296 12.591 1.00 98.56 304 GLN A CA 1
ATOM 2339 C C . GLN A 1 304 ? 6.627 6.293 13.750 1.00 98.56 304 GLN A C 1
ATOM 2341 O O . GLN A 1 304 ? 5.936 6.008 14.726 1.00 98.56 304 GLN A O 1
ATOM 2346 N N . LYS A 1 305 ? 7.232 7.482 13.633 1.00 98.69 305 LYS A N 1
ATOM 2347 C CA . LYS A 1 305 ? 7.122 8.545 14.650 1.00 98.69 305 LYS A CA 1
ATOM 2348 C C . LYS A 1 305 ? 5.684 9.020 14.849 1.00 98.69 305 LYS A C 1
ATOM 2350 O O . LYS A 1 305 ? 5.247 9.219 15.980 1.00 98.69 305 LYS A O 1
ATOM 2355 N N . MET A 1 306 ? 4.926 9.169 13.761 1.00 98.56 306 MET A N 1
ATOM 2356 C CA . MET A 1 306 ? 3.503 9.516 13.830 1.00 98.56 306 MET A CA 1
ATOM 2357 C C . MET A 1 306 ? 2.713 8.455 14.606 1.00 98.56 306 MET A C 1
ATOM 2359 O O . MET A 1 306 ? 1.900 8.782 15.471 1.00 98.56 306 MET A O 1
ATOM 2363 N N . LEU A 1 307 ? 2.969 7.178 14.321 1.00 97.69 307 LEU A N 1
ATOM 2364 C CA . LEU A 1 307 ? 2.292 6.047 14.958 1.00 97.69 307 LEU A CA 1
ATOM 2365 C C . LEU A 1 307 ? 2.735 5.817 16.410 1.00 97.69 307 LEU A C 1
ATOM 2367 O O . LEU A 1 307 ? 1.955 5.300 17.208 1.00 97.69 307 LEU A O 1
ATOM 2371 N N . ALA A 1 308 ? 3.933 6.274 16.777 1.00 97.25 308 ALA A N 1
ATOM 2372 C CA . ALA A 1 308 ? 4.397 6.369 18.161 1.00 97.25 308 ALA A CA 1
ATOM 2373 C C . ALA A 1 308 ? 3.808 7.576 18.926 1.00 97.25 308 ALA A C 1
ATOM 2375 O O . ALA A 1 308 ? 4.025 7.705 20.129 1.00 97.25 308 ALA A O 1
ATOM 2376 N N . GLY A 1 309 ? 3.052 8.454 18.253 1.00 95.19 309 GLY A N 1
ATOM 2377 C CA . GLY A 1 309 ? 2.448 9.647 18.853 1.00 95.19 309 GLY A CA 1
ATOM 2378 C C . GLY A 1 309 ? 3.394 10.845 18.976 1.00 95.19 309 GLY A C 1
ATOM 2379 O O . GLY A 1 309 ? 3.057 11.813 19.653 1.00 95.19 309 GLY A O 1
ATOM 2380 N N . GLU A 1 310 ? 4.560 10.805 18.327 1.00 97.88 310 GLU A N 1
ATOM 2381 C CA . GLU A 1 310 ? 5.567 11.872 18.391 1.00 97.88 310 GLU A CA 1
ATOM 2382 C C . GLU A 1 310 ? 5.246 13.058 17.467 1.00 97.88 310 GLU A C 1
ATOM 2384 O O . GLU A 1 310 ? 5.776 14.150 17.666 1.00 97.88 310 GLU A O 1
ATOM 2389 N N . GLN A 1 311 ? 4.397 12.858 16.453 1.00 97.75 311 GLN A N 1
ATOM 2390 C CA . GLN A 1 311 ? 4.015 13.894 15.490 1.00 97.75 311 GLN A CA 1
ATOM 2391 C C . GLN A 1 311 ? 2.629 13.657 14.873 1.00 97.75 311 GLN A C 1
ATOM 2393 O O . GLN A 1 311 ? 2.116 12.535 14.876 1.00 97.75 311 GLN A O 1
ATOM 2398 N N . SER A 1 312 ? 2.023 14.716 14.333 1.00 97.00 312 SER A N 1
ATOM 2399 C CA . SER A 1 312 ? 0.761 14.642 13.586 1.00 97.00 312 SER A CA 1
ATOM 2400 C C . SER A 1 312 ? 0.960 14.094 12.160 1.00 97.00 312 SER A C 1
ATOM 2402 O O . SER A 1 312 ? 2.088 14.097 11.654 1.00 97.00 312 SER A O 1
ATOM 2404 N N . PRO A 1 313 ? -0.116 13.657 11.477 1.00 94.25 313 PRO A N 1
ATOM 2405 C CA . PRO A 1 313 ? -0.081 13.321 10.051 1.00 94.25 313 PRO A CA 1
ATOM 2406 C C . PRO A 1 313 ? 0.510 14.432 9.172 1.00 94.25 313 PRO A C 1
ATOM 2408 O O . PRO A 1 313 ? 1.367 14.165 8.334 1.00 94.25 313 PRO A O 1
ATOM 2411 N N . GLU A 1 314 ? 0.121 15.686 9.405 1.00 97.56 314 GLU A N 1
ATOM 2412 C CA . GLU A 1 314 ? 0.614 16.853 8.664 1.00 97.56 314 GLU A CA 1
ATOM 2413 C C . GLU A 1 314 ? 2.108 17.082 8.909 1.00 97.56 314 GLU A C 1
ATOM 2415 O O . GLU A 1 314 ? 2.861 17.360 7.979 1.00 97.56 314 GLU A O 1
ATOM 2420 N N . GLN A 1 315 ? 2.563 16.927 10.155 1.00 97.31 315 GLN A N 1
ATOM 2421 C CA . GLN A 1 315 ? 3.981 17.049 10.500 1.00 97.31 315 GLN A CA 1
ATOM 2422 C C . GLN A 1 315 ? 4.819 15.929 9.872 1.00 97.31 315 GLN A C 1
ATOM 2424 O O . GLN A 1 315 ? 5.918 16.193 9.374 1.00 97.31 315 GLN A O 1
ATOM 2429 N N . ALA A 1 316 ? 4.302 14.697 9.858 1.00 98.62 316 ALA A N 1
ATOM 2430 C CA . ALA A 1 316 ? 4.955 13.566 9.208 1.00 98.62 316 ALA A CA 1
ATOM 2431 C C . ALA A 1 316 ? 5.083 13.794 7.695 1.00 98.62 316 ALA A C 1
ATOM 2433 O O . ALA A 1 316 ? 6.179 13.655 7.148 1.00 98.62 316 ALA A O 1
ATOM 2434 N N . ALA A 1 317 ? 3.994 14.222 7.048 1.00 98.31 317 ALA A N 1
ATOM 2435 C CA . ALA A 1 317 ? 3.955 14.594 5.637 1.00 98.31 317 ALA A CA 1
ATOM 2436 C C . ALA A 1 317 ? 4.954 15.712 5.300 1.00 98.31 317 ALA A C 1
ATOM 2438 O O . ALA A 1 317 ? 5.806 15.527 4.433 1.00 98.31 317 ALA A O 1
ATOM 2439 N N . ALA A 1 318 ? 4.919 16.835 6.025 1.00 98.56 318 ALA A N 1
ATOM 2440 C CA . ALA A 1 318 ? 5.811 17.972 5.791 1.00 98.56 318 ALA A CA 1
ATOM 2441 C C . ALA A 1 318 ? 7.291 17.620 6.015 1.00 98.56 318 ALA A C 1
ATOM 2443 O O . ALA A 1 318 ? 8.173 18.044 5.261 1.00 98.56 318 ALA A O 1
ATOM 2444 N N . THR A 1 319 ? 7.589 16.799 7.027 1.00 98.56 319 THR A N 1
ATOM 2445 C CA . THR A 1 319 ? 8.965 16.350 7.288 1.00 98.56 319 THR A CA 1
ATOM 2446 C C . THR A 1 319 ? 9.464 15.415 6.187 1.00 98.56 319 THR A C 1
ATOM 2448 O O . THR A 1 319 ? 10.602 15.566 5.733 1.00 98.56 319 THR A O 1
ATOM 2451 N N . ALA A 1 320 ? 8.620 14.490 5.718 1.00 98.25 320 ALA A N 1
ATOM 2452 C CA . ALA A 1 320 ? 8.945 13.611 4.598 1.00 98.25 320 ALA A CA 1
ATOM 2453 C C . ALA A 1 320 ? 9.124 14.405 3.294 1.00 98.25 320 ALA A C 1
ATOM 2455 O O . ALA A 1 320 ? 10.131 14.220 2.613 1.00 98.25 320 ALA A O 1
ATOM 2456 N N . GLN A 1 321 ? 8.224 15.352 2.997 1.00 98.38 321 GLN A N 1
ATOM 2457 C CA . GLN A 1 321 ? 8.309 16.251 1.839 1.00 98.38 321 GLN A CA 1
ATOM 2458 C C . GLN A 1 321 ? 9.650 16.982 1.813 1.00 98.38 321 GLN A C 1
ATOM 2460 O O . GLN A 1 321 ? 10.363 16.954 0.811 1.00 98.38 321 GLN A O 1
ATOM 2465 N N . LYS A 1 322 ? 10.033 17.602 2.934 1.00 98.00 322 LYS A N 1
ATOM 2466 C CA . LYS A 1 322 ? 11.312 18.306 3.057 1.00 98.00 322 LYS A CA 1
ATOM 2467 C C . LYS A 1 322 ? 12.508 17.380 2.810 1.00 98.00 322 LYS A C 1
ATOM 2469 O O . LYS A 1 322 ? 13.470 17.804 2.171 1.00 98.00 322 LYS A O 1
ATOM 2474 N N . GLY A 1 323 ? 12.458 16.145 3.315 1.00 96.69 323 GLY A N 1
ATOM 2475 C CA . GLY A 1 323 ? 13.494 15.135 3.085 1.00 96.69 323 GLY A CA 1
ATOM 2476 C C . GLY A 1 323 ? 13.607 14.741 1.613 1.00 96.69 323 GLY A C 1
ATOM 2477 O O . GLY A 1 323 ? 14.698 14.778 1.040 1.00 96.69 323 GLY A O 1
ATOM 2478 N N . TRP A 1 324 ? 12.472 14.459 0.972 1.00 96.75 324 TRP A N 1
ATOM 2479 C CA . TRP A 1 324 ? 12.420 14.070 -0.435 1.00 96.75 324 TRP A CA 1
ATOM 2480 C C . TRP A 1 324 ? 12.882 15.198 -1.348 1.00 96.75 324 TRP A C 1
ATOM 2482 O O . TRP A 1 324 ? 13.697 14.963 -2.232 1.00 96.75 324 TRP A O 1
ATOM 2492 N N . MET A 1 325 ? 12.461 16.438 -1.096 1.00 96.25 325 MET A N 1
ATOM 2493 C CA . MET A 1 325 ? 12.874 17.602 -1.889 1.00 96.25 325 MET A CA 1
ATOM 2494 C C . MET A 1 325 ? 14.388 17.868 -1.865 1.00 96.25 325 MET A C 1
ATOM 2496 O O . MET A 1 325 ? 14.876 18.601 -2.714 1.00 96.25 325 MET A O 1
ATOM 2500 N N . ALA A 1 326 ? 15.156 17.273 -0.946 1.00 93.38 326 ALA A N 1
ATOM 2501 C CA . ALA A 1 326 ? 16.621 17.327 -0.982 1.00 93.38 326 ALA A CA 1
ATOM 2502 C C . ALA A 1 326 ? 17.253 16.345 -1.996 1.00 93.38 326 ALA A C 1
ATOM 2504 O O . ALA A 1 326 ? 18.471 16.357 -2.184 1.00 93.38 326 ALA A O 1
ATOM 2505 N N . LYS A 1 327 ? 16.449 15.465 -2.606 1.00 90.12 327 LYS A N 1
ATOM 2506 C CA . LYS A 1 327 ? 16.855 14.420 -3.564 1.00 90.12 327 LYS A CA 1
ATOM 2507 C C . LYS A 1 327 ? 16.321 14.650 -4.986 1.00 90.12 327 LYS A C 1
ATOM 2509 O O . LYS A 1 327 ? 16.723 13.914 -5.886 1.00 90.12 327 LYS A O 1
ATOM 2514 N N . PHE A 1 328 ? 15.427 15.625 -5.165 1.00 86.88 328 PHE A N 1
ATOM 2515 C CA . PHE A 1 328 ? 14.822 16.047 -6.437 1.00 86.88 328 PHE A CA 1
ATOM 2516 C C . PHE A 1 328 ? 15.359 17.414 -6.861 1.00 86.88 328 PHE A C 1
ATOM 2518 O O . PHE A 1 328 ? 15.485 17.633 -8.085 1.00 86.88 328 PHE A O 1
#

Foldseek 3Di:
DDDDDDDDDDDDDDDDDDDDDDDPDAQAEAEDEDE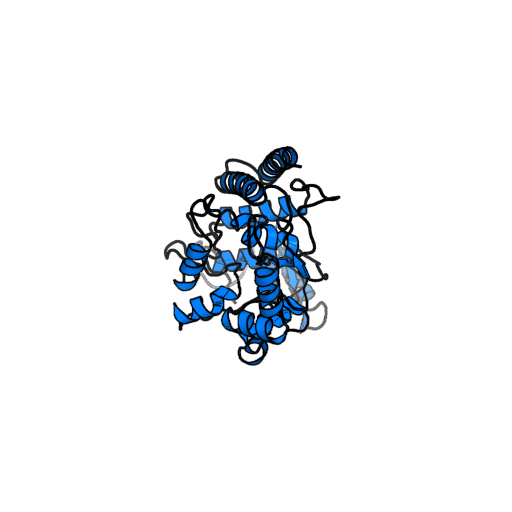CQVVDDPCPVVVVQVVVCVVPPSYHYDYHYHNPPFDPALLNVLLVQQLVQDDVVVLAAAEEAACELVFLCRCQQAQCLQQQQLVHDCDDPNAGDLLDPSNLVSLVSVLSSLVSVRYRPDNHRDDLVNRLVCVLVNNYNDYRHDLLCVVVSCVSRVPDDDADDRRTHGGPRPDAGEDEDDDDDDDDDPPDPPVPVSVVVVCVCLPQVNQLVVCLVSVHDGPHPNHDHPVCPVDPRSVVVVVSPVRHHYDGPLVPAPPSSVLSSLLSVLSVCVSVVNDHSSVSSVSSSVVRVVRD

Radius of gyration: 25.93 Å; chains: 1; bounding box: 83×44×67 Å

Sequence (328 aa):
MTFRIRPAMLKIAAAAWLLGATGAMADTTLEFTQWWEPELPAGSLRAIMDDFEAANPGIKVTLVSGPYATTRDQISVFLEAAKKMTHADKNQYGWVLPLSLQTPSGVQNDMMSWVWASGQSMMANGKPDLEGKPVVDMLTFVKSLNDAGTISPGIATKTEQEKVEEFVNDRAGMMIDSLAHVNLIRKRNPKLNFDLIPVPVVENYTGKRGLPYASWGIGISAASKHQEEAWKLVQYLMSEKVNAKLVSLANAFPGNVNAKPDFVTSDKAFGKAFEIFKTGYLANEFTGLPVAEDLMTQFDVQAQKMLAGEQSPEQAAATAQKGWMAKF

pLDDT: mean 83.97, std 18.6, range [22.44, 98.75]

=== Feature glossary ===
The record interleaves many kinds of information about one protein. Here is each kind framed as the question it answers.

Q: Are the domains correctly placed relative to each other?
A: Predicted aligned error is AlphaFold's pairwise confidence. Unlike pLDDT (per-residue), PAE is per-residue-pair and captures whether two parts of the structure are correctly placed relative to each other. Units are ångströms of expected positional error.

Q: Which residues are in helices, strands, or loops?
A: Eight-state secondary structure (DSSP): H is the canonical α-helix, G the tighter 3₁₀-helix, I the wider π-helix; E/B are β-structure, T and S are turns and bends, and '-' is everything else. DSSP derives these from the pattern of main-chain N–H···O=C hydrogen bonds, not from the sequence.

Q: What if only a Cα trace is available?
A: P-SEA three-state annotation labels each residue as helix, strand, or coil based purely on the geometry of the Cα trace. It serves as a fallback when the full backbone (and thus DSSP) is unavailable.

Q: What are the backbone torsion angles?
A: φ (phi) and ψ (psi) are the two rotatable backbone dihedrals per residue: φ is the C(i-1)–N–Cα–C torsion, ψ is the N–Cα–C–N(i+1) torsion, both in degrees on (−180°, 180°]. α-helical residues cluster near (−60°, −45°); β-strand residues near (−120°, +130°). A Ramachandran plot is simply a scatter of (φ, ψ) for every residue.

Q: What known structures does this most resemble?
A: Structural nearest neighbors (via Foldseek easy-search vs the PDB). Reported per hit: target PDB id, E-value, and alignment TM-score. A TM-score above ~0.5 is the conventional threshold for 'same fold'.

Q: What family and function is it annotated with?
A: Database cross-references. InterPro integrates a dozen domain/family signature databases into unified entries with residue-range hits. GO terms attach function/process/location labels with evidence codes. CATH codes position the fold in a four-level structural taxonomy. Organism is the NCBI-taxonomy species name.

Q: Which residues are buried vs exposed?
A: Solvent accessibility: the surface area of each residue that a 1.4 Å water probe can touch, in Å². When only backbone atoms are present the absolute values are lower than full-atom SASA (side chains contribute most of the area) and are flagged as backbone-only.

Q: What do the diagnostic plots show?
A: Three diagnostic plots accompany the record. The Cα contact map visualizes the tertiary structure as a 2D adjacency matrix (8 Å cutoff, sequence-local contacts suppressed). The Ramachandran plot shows the distribution of backbone (φ, ψ) torsions, with points in the α and β basins reflecting secondary structure content. The PAE plot shows AlphaFold's inter-residue confidence as a color matrix.

Q: What is the amino-acid chain?
A: The amino-acid sequence is the protein's primary structure: the linear order of residues from the N-terminus to the C-terminus, written in one-letter code. Everything else here — the 3D coordinates, the secondary structure, the domain annotations — is ultimately a consequence of this string.

Q: What do the rendered images show?
A: The six renders are orthographic views along the three Cartesian axes in both directions. Representation (cartoon, sticks, or surface) and color scheme (sequence-rainbow or by-chain) vary across proteins so the training set covers all the common visualization conventions.

Q: Where is each backbone atom in 3D?
A: The mmCIF table is the protein's shape written out atom by atom. For each backbone N, Cα, C, and carbonyl O, it records an (x, y, z) coordinate triple in Å plus the residue type, chain letter, and residue number.

Q: How mobile is each atom in the crystal?
A: For experimental (PDB) structures, the B-factor (temperature factor) quantifies the positional spread of each atom in the crystal — a combination of thermal vibration and static disorder — in units of Å². High B-factors mark flexible loops or poorly resolved regions; low B-factors mark the rigid, well-ordered core.

Q: How big and how compact is the whole molecule?
A: Three whole-structure scalars: the radius of gyration (RMS distance of Cα from centroid, in Å), the count of Cα–Cα contacts (pairs closer than 8 Å and separated by more than four residues in sequence — i.e. tertiary, not local, contacts), and the bounding-box dimensions. Together they distinguish compact globular folds from extended fibres or disordered chains.

Q: What does the local fold look like, residue by residue?
A: A 3Di character summarizes, for each residue, the relative orientation of the Cα frame of its nearest spatial neighbor. Because it encodes fold topology rather than chemistry, 3Di alignments detect remote structural similarity that sequence alignment misses.

Q: How confident is the AlphaFold model at each residue?
A: For AlphaFold models, the B-factor field carries pLDDT — the model's own estimate of local accuracy on a 0–100 scale. Regions with pLDDT<50 should be treated as essentially unmodeled; they often correspond to intrinsically disordered segments.